Protein AF-A0A5W2ACK8-F1 (afdb_monomer_lite)

Foldseek 3Di:
DDPVVDDDADPAQFCNVHQADAAAQDDDPVCQVVQHAHVVCGGHCLCVDDVVRVRDNHDPRHVRNVSRVVNVVRNCVSVVHFAADDLVVLVVVQHDAAQRWHADDVDRFIKGFHHGSHNDHCPPPHNPRIDTPPPPPPLPDDDVVCVCVSPPCPPVVCVVVVHDDPVRVPLVDDDVVCVCVSVPCVVVVCVVVVHAPPVCPPVVVVVVVPPDDDDD

Sequence (216 aa):
MKLNDKPRQLAVPFASTGDKNNIPDKATQQTKESGNAAYDSGFPPVTMTPISAGGIPPHGKDFNGLMHDITAAIRYVQAGGLYTYNADFAGAIGGYAKDAILAGVSTTAVWLNTIDDNLTDPEGADSAGWVNLLADPLKLFLWQKNNLSDLQNKGTARDNLQVYSQEQTDLKYLAKDQNGSDIPEKPLFVQNIGALPANGTAVAANRLASRGALPA

Radius of gyration: 42.03 Å; chains: 1; bounding box: 84×33×134 Å

pLDDT: mean 89.07, std 12.82, range [48.97, 98.5]

Secondary structure (DSSP, 8-state):
--TT-PPPP-SS-TTSSS------SS--HHHHHHT--BTTTBS-GGGGS-GGGT--PPPHHHHHHHHHHHHHHHHHHHTT--PBP-HHHHHHHTSBPTT-EEE-SSSS-EEEE-STTB-S-TTSS--TTEEETTS-TT--S--GGGTTTT-S-HHHHHHHTT---HHHHHHHS--TTTTTTT-TTHHHHHHHTTPPPTTTHHHHHHHHHTS-PPP-

Structure (mmCIF, N/CA/C/O backbone):
data_AF-A0A5W2ACK8-F1
#
_entry.id   AF-A0A5W2ACK8-F1
#
loop_
_atom_site.group_PDB
_atom_site.id
_atom_site.type_symbol
_atom_site.label_atom_id
_atom_site.label_alt_id
_atom_site.label_comp_id
_atom_site.label_asym_id
_atom_site.label_entity_id
_atom_site.label_seq_id
_atom_site.pdbx_PDB_ins_code
_atom_site.Cartn_x
_atom_site.Cartn_y
_atom_site.Cartn_z
_atom_site.occupancy
_atom_site.B_iso_or_equiv
_atom_site.auth_seq_id
_atom_site.auth_comp_id
_atom_site.auth_asym_id
_atom_site.auth_atom_id
_atom_site.pdbx_PDB_model_num
ATOM 1 N N . MET A 1 1 ? 16.362 -11.422 18.110 1.00 63.22 1 MET A N 1
ATOM 2 C CA . MET A 1 1 ? 15.423 -12.474 17.666 1.00 63.22 1 MET A CA 1
ATOM 3 C C . MET A 1 1 ? 16.017 -13.104 16.417 1.00 63.22 1 MET A C 1
ATOM 5 O O . MET A 1 1 ? 16.408 -12.354 15.528 1.00 63.22 1 MET A O 1
ATOM 9 N N . LYS A 1 2 ? 16.223 -14.423 16.383 1.00 81.00 2 LYS A N 1
ATOM 10 C CA . LYS A 1 2 ? 16.743 -15.118 15.193 1.00 81.00 2 LYS A CA 1
ATOM 11 C C . LYS A 1 2 ? 15.604 -15.319 14.191 1.00 81.00 2 LYS A C 1
ATOM 13 O O . LYS A 1 2 ? 14.442 -15.331 14.579 1.00 81.00 2 LYS A O 1
ATOM 18 N N . LEU A 1 3 ? 15.928 -15.529 12.914 1.00 75.50 3 LEU A N 1
ATOM 19 C CA . LEU A 1 3 ? 14.936 -15.735 11.845 1.00 75.50 3 LEU A CA 1
ATOM 20 C C . LEU A 1 3 ? 13.948 -16.884 12.144 1.00 75.50 3 LEU A C 1
ATOM 22 O O . LEU A 1 3 ? 12.789 -16.835 11.745 1.00 75.50 3 LEU A O 1
ATOM 26 N N . ASN A 1 4 ? 14.398 -17.891 12.895 1.00 82.12 4 ASN A N 1
ATOM 27 C CA . ASN A 1 4 ? 13.582 -19.040 13.286 1.00 82.12 4 ASN A CA 1
ATOM 28 C C . ASN A 1 4 ? 12.755 -18.816 14.561 1.00 82.12 4 ASN A C 1
ATOM 30 O O . ASN A 1 4 ? 11.893 -19.634 14.859 1.00 82.12 4 ASN A O 1
ATOM 34 N N . ASP A 1 5 ? 12.946 -17.703 15.272 1.00 87.56 5 ASP A N 1
ATOM 35 C CA . ASP A 1 5 ? 12.173 -17.361 16.474 1.00 87.56 5 ASP A CA 1
ATOM 36 C C . ASP A 1 5 ? 10.850 -16.658 16.108 1.00 87.56 5 ASP A C 1
ATOM 38 O O . ASP A 1 5 ? 10.329 -15.863 16.887 1.00 87.56 5 ASP A O 1
ATOM 42 N N . LYS A 1 6 ? 10.316 -16.879 14.897 1.00 83.88 6 LYS A N 1
ATOM 43 C CA . LYS A 1 6 ? 9.151 -16.133 14.406 1.00 83.88 6 LYS A CA 1
ATOM 44 C C . LYS A 1 6 ? 7.911 -16.404 15.278 1.00 83.88 6 LYS A C 1
ATOM 46 O O . LYS A 1 6 ? 7.607 -17.568 15.554 1.00 83.88 6 LYS A O 1
ATOM 51 N N . PRO A 1 7 ? 7.161 -15.363 15.687 1.00 87.06 7 PRO A N 1
ATOM 52 C CA . PRO A 1 7 ? 5.913 -15.546 16.419 1.00 87.06 7 PRO A CA 1
ATOM 53 C C . PRO A 1 7 ? 4.887 -16.373 15.633 1.00 87.06 7 PRO A C 1
ATOM 55 O O . PRO A 1 7 ? 4.920 -16.442 14.401 1.00 87.06 7 PRO A O 1
ATOM 58 N N . ARG A 1 8 ? 3.927 -16.971 16.348 1.00 91.50 8 ARG A N 1
ATOM 59 C CA . ARG A 1 8 ? 2.801 -17.689 15.735 1.00 91.50 8 ARG A CA 1
ATOM 60 C C . ARG A 1 8 ? 2.001 -16.757 14.815 1.00 91.50 8 ARG A C 1
ATOM 62 O O . ARG A 1 8 ? 1.635 -15.654 15.216 1.00 91.50 8 ARG A O 1
ATOM 69 N N . GLN A 1 9 ? 1.639 -17.249 13.631 1.00 94.25 9 GLN A N 1
ATOM 70 C CA . GLN A 1 9 ? 0.700 -16.562 12.742 1.00 94.25 9 GLN A CA 1
ATOM 71 C C . GLN A 1 9 ? -0.755 -16.720 13.214 1.00 94.25 9 GLN A C 1
ATOM 73 O O . GLN A 1 9 ? -1.183 -17.781 13.688 1.00 94.25 9 GLN A O 1
ATOM 78 N N . LEU A 1 10 ? -1.533 -15.651 13.083 1.00 95.75 10 LEU A N 1
ATOM 79 C CA . LEU A 1 10 ? -2.935 -15.594 13.472 1.00 95.75 10 LEU A CA 1
ATOM 80 C C . LEU A 1 10 ? -3.819 -16.069 12.316 1.00 95.75 10 LEU A C 1
ATOM 82 O O . LEU A 1 10 ? -4.088 -15.330 11.379 1.00 95.75 10 LEU A O 1
ATOM 86 N N . ALA A 1 11 ? -4.311 -17.306 12.391 1.00 96.00 11 ALA A N 1
ATOM 87 C CA . ALA A 1 11 ? -5.258 -17.825 11.401 1.00 96.00 11 ALA A CA 1
ATOM 88 C C . ALA A 1 11 ? -6.667 -17.215 11.534 1.00 96.00 11 ALA A C 1
ATOM 90 O O . ALA A 1 11 ? -7.395 -17.148 10.549 1.00 96.00 11 ALA A O 1
ATOM 91 N N . VAL A 1 12 ? -7.049 -16.771 12.735 1.00 96.50 12 VAL A N 1
ATOM 92 C CA . VAL A 1 12 ? -8.368 -16.201 13.041 1.00 96.50 12 VAL A CA 1
ATOM 93 C C . VAL A 1 12 ? -8.168 -14.982 13.948 1.00 96.50 12 VAL A C 1
ATOM 95 O O . VAL A 1 12 ? -7.469 -15.117 14.959 1.00 96.50 12 VAL A O 1
ATOM 98 N N . PRO A 1 13 ? -8.738 -13.809 13.614 1.00 97.44 13 PRO A N 1
ATOM 99 C CA . PRO A 1 13 ? -8.767 -12.666 14.519 1.00 97.44 13 PRO A CA 1
ATOM 100 C C . PRO A 1 13 ? -9.517 -13.003 15.808 1.00 97.44 13 PRO A C 1
ATOM 102 O O . PRO A 1 13 ? -10.470 -13.788 15.816 1.00 97.44 13 PRO A O 1
ATOM 105 N N . PHE A 1 14 ? -9.107 -12.395 16.911 1.00 98.19 14 PHE A N 1
ATOM 106 C CA . PHE A 1 14 ? -9.774 -12.571 18.190 1.00 98.19 14 PHE A CA 1
ATOM 107 C C . PHE A 1 14 ? -11.251 -12.158 18.092 1.00 98.19 14 PHE A C 1
ATOM 109 O O . PHE A 1 14 ? -11.594 -11.246 17.344 1.00 98.19 14 PHE A O 1
ATOM 116 N N . ALA A 1 15 ? -12.137 -12.875 18.789 1.00 97.94 15 ALA A N 1
ATOM 117 C CA . ALA A 1 15 ? -13.583 -12.633 18.776 1.00 97.94 15 ALA A CA 1
ATOM 118 C C . ALA A 1 15 ? -14.219 -12.486 17.369 1.00 97.94 15 ALA A C 1
ATOM 120 O O . ALA A 1 15 ? -15.206 -11.770 17.199 1.00 97.94 15 ALA A O 1
ATOM 121 N N . SER A 1 16 ? -13.699 -13.180 16.344 1.00 96.94 16 SER A N 1
ATOM 122 C CA . SER A 1 16 ? -14.225 -13.071 14.971 1.00 96.94 16 SER A CA 1
ATOM 123 C C . SER A 1 16 ? -15.726 -13.374 14.880 1.00 96.94 16 SER A C 1
ATOM 125 O O . SER A 1 16 ? -16.455 -12.640 14.219 1.00 96.94 16 SER A O 1
ATOM 127 N N . THR A 1 17 ? -16.192 -14.399 15.596 1.00 97.19 17 THR A N 1
ATOM 128 C CA . THR A 1 17 ? -17.614 -14.773 15.732 1.00 97.19 17 THR A CA 1
ATOM 129 C C . THR A 1 17 ? -18.179 -14.482 17.125 1.00 97.19 17 THR A C 1
ATOM 131 O O . THR A 1 17 ? -19.319 -14.830 17.407 1.00 97.19 17 THR A O 1
ATOM 134 N N . GLY A 1 18 ? -17.366 -13.909 18.016 1.00 97.12 18 GLY A N 1
ATOM 135 C CA . GLY A 1 18 ? -17.772 -13.577 19.376 1.00 97.12 18 GLY A CA 1
ATOM 136 C C . GLY A 1 18 ? -18.447 -12.212 19.450 1.00 97.12 18 GLY A C 1
ATOM 137 O O . GLY A 1 18 ? -18.242 -11.357 18.584 1.00 97.12 18 GLY A O 1
ATOM 138 N N . ASP A 1 19 ? -19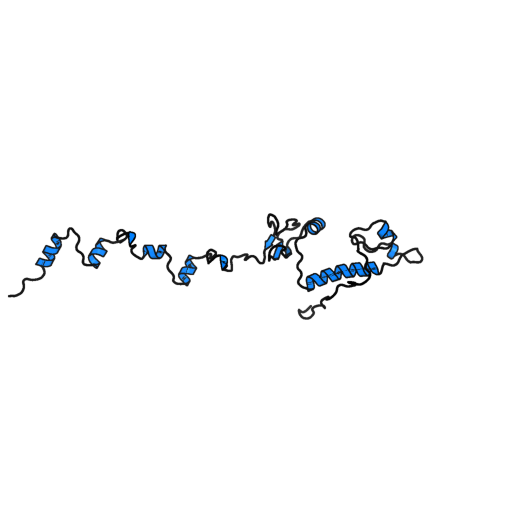.209 -12.010 20.523 1.00 98.06 19 ASP A N 1
ATOM 139 C CA . ASP A 1 19 ? -19.791 -10.720 20.879 1.00 98.06 19 ASP A CA 1
ATOM 140 C C . ASP A 1 19 ? -18.697 -9.655 21.026 1.00 98.06 19 ASP A C 1
ATOM 142 O O . ASP A 1 19 ? -17.796 -9.783 21.859 1.00 98.06 19 ASP A O 1
ATOM 146 N N . LYS A 1 20 ? -18.797 -8.584 20.241 1.00 98.00 20 LYS A N 1
ATOM 147 C CA . LYS A 1 20 ? -17.886 -7.437 20.271 1.00 98.00 20 LYS A CA 1
ATOM 148 C C . LYS A 1 20 ? -18.642 -6.150 19.976 1.00 98.00 20 LYS A C 1
ATOM 150 O O . LYS A 1 20 ? -19.650 -6.178 19.271 1.00 98.00 20 LYS A O 1
ATOM 155 N N . ASN A 1 21 ? -18.147 -5.049 20.524 1.00 97.12 21 ASN A N 1
ATOM 156 C CA . ASN A 1 21 ? -18.605 -3.715 20.168 1.00 97.12 21 ASN A CA 1
ATOM 157 C C . ASN A 1 21 ? -17.718 -3.161 19.052 1.00 97.12 21 ASN A C 1
ATOM 159 O O . ASN A 1 21 ? -16.526 -3.466 18.997 1.00 97.12 21 ASN A O 1
ATOM 163 N N . ASN A 1 22 ? -18.293 -2.318 18.197 1.00 96.69 22 ASN A N 1
ATOM 164 C CA . ASN A 1 22 ? -17.498 -1.453 17.335 1.00 96.69 22 ASN A CA 1
ATOM 165 C C . ASN A 1 22 ? -16.965 -0.305 18.191 1.00 96.69 22 ASN A C 1
ATOM 167 O O . ASN A 1 22 ? -17.748 0.364 18.870 1.00 96.69 22 ASN A O 1
ATOM 171 N N . ILE A 1 23 ? -15.655 -0.086 18.153 1.00 98.00 23 ILE A N 1
ATOM 172 C CA . ILE A 1 23 ? -15.007 0.974 18.921 1.00 98.00 23 ILE A CA 1
ATOM 173 C C . ILE A 1 23 ? -14.967 2.227 18.046 1.00 98.00 23 ILE A C 1
ATOM 175 O O . ILE A 1 23 ? -14.320 2.203 17.001 1.00 98.00 23 ILE A O 1
ATOM 179 N N . PRO A 1 24 ? -15.680 3.307 18.403 1.00 97.19 24 PRO A N 1
ATOM 180 C CA . PRO A 1 24 ? -15.668 4.524 17.607 1.00 97.19 24 PRO A CA 1
ATOM 181 C C . PRO A 1 24 ? -14.323 5.244 17.724 1.00 97.19 24 PRO A C 1
ATOM 183 O O . PRO A 1 24 ? -13.657 5.185 18.759 1.00 97.19 24 PRO A O 1
ATOM 186 N N . ASP A 1 25 ? -13.969 6.011 16.693 1.00 95.81 25 ASP A N 1
ATOM 187 C CA . ASP A 1 25 ? -12.757 6.834 16.715 1.00 95.81 25 ASP A CA 1
ATOM 188 C C . ASP A 1 25 ? -12.812 7.924 17.787 1.00 95.81 25 ASP A C 1
ATOM 190 O O . ASP A 1 25 ? -11.797 8.261 18.397 1.00 95.81 25 ASP A O 1
ATOM 194 N N . LYS A 1 26 ? -14.007 8.486 18.002 1.00 96.94 26 LYS A N 1
ATOM 195 C CA . LYS A 1 26 ? -14.255 9.606 18.910 1.00 96.94 26 LYS A CA 1
ATOM 196 C C . LYS A 1 26 ? -15.267 9.246 19.985 1.00 96.94 26 LYS A C 1
ATOM 198 O O . LYS A 1 26 ? -16.344 8.723 19.688 1.00 96.94 26 LYS A O 1
ATOM 203 N N . ALA A 1 27 ? -14.955 9.592 21.227 1.00 97.00 27 ALA A N 1
ATOM 204 C CA . ALA A 1 27 ? -15.885 9.457 22.335 1.00 97.00 27 ALA A CA 1
ATOM 205 C C . ALA A 1 27 ? -17.040 10.464 22.248 1.00 97.00 27 ALA A C 1
ATOM 207 O O . ALA A 1 27 ? -16.854 11.645 21.950 1.00 97.00 27 ALA A O 1
ATOM 208 N N . THR A 1 28 ? -18.233 10.019 22.630 1.00 97.31 28 THR A N 1
ATOM 209 C CA . THR A 1 28 ? -19.401 10.877 22.853 1.00 97.31 28 THR A CA 1
ATOM 210 C C . THR A 1 28 ? -19.694 10.980 24.349 1.00 97.31 28 THR A C 1
ATOM 212 O O . THR A 1 28 ? -19.111 10.266 25.167 1.00 97.31 28 THR A O 1
ATOM 215 N N . GLN A 1 29 ? -20.606 11.871 24.744 1.00 96.44 29 GLN A N 1
ATOM 216 C CA . GLN A 1 29 ? -21.087 11.897 26.129 1.00 96.44 29 GLN A CA 1
ATOM 217 C C . GLN A 1 29 ? -21.678 10.536 26.529 1.00 96.44 29 GLN A C 1
ATOM 219 O O . GLN A 1 29 ? -21.349 10.003 27.585 1.00 96.44 29 GLN A O 1
ATOM 224 N N . GLN A 1 30 ? -22.458 9.930 25.631 1.00 95.12 30 GLN A N 1
ATOM 225 C CA . GLN A 1 30 ? -23.073 8.631 25.866 1.00 95.12 30 GLN A CA 1
ATOM 226 C C . GLN A 1 30 ? -22.034 7.528 26.077 1.00 95.12 30 GLN A C 1
ATOM 228 O O . GLN A 1 30 ? -22.186 6.740 27.009 1.00 95.12 30 GLN A O 1
ATOM 233 N N . THR A 1 31 ? -20.975 7.451 25.259 1.00 94.56 31 THR A N 1
ATOM 234 C CA . THR A 1 31 ? -19.951 6.404 25.441 1.00 94.56 31 THR A CA 1
ATOM 235 C C . THR A 1 31 ? -19.219 6.574 26.769 1.00 94.56 31 THR A C 1
ATOM 237 O O . THR A 1 31 ? -19.003 5.596 27.480 1.00 94.56 31 THR A O 1
ATOM 240 N N . LYS A 1 32 ? -18.931 7.819 27.168 1.00 94.25 32 LYS A N 1
ATOM 241 C CA . LYS A 1 32 ? -18.288 8.123 28.453 1.00 94.25 32 LYS A CA 1
ATOM 242 C C . LYS A 1 32 ? -19.139 7.706 29.651 1.00 94.25 32 LYS A C 1
ATOM 244 O O . LYS A 1 32 ? -18.603 7.129 30.590 1.00 94.25 32 LYS A O 1
ATOM 249 N N . GLU A 1 33 ? -20.440 7.982 29.616 1.00 94.31 33 GLU A N 1
ATOM 250 C CA . GLU A 1 33 ? -21.370 7.672 30.713 1.00 94.31 33 GLU A CA 1
ATOM 251 C C . GLU A 1 33 ? -21.717 6.178 30.794 1.00 94.31 33 GLU A C 1
ATOM 253 O O . GLU A 1 33 ? -21.901 5.645 31.885 1.00 94.31 33 GLU A O 1
ATOM 258 N N . SER A 1 34 ? -21.765 5.487 29.652 1.00 94.50 34 SER A N 1
ATOM 259 C CA . SER A 1 34 ? -22.060 4.045 29.584 1.00 94.50 34 SER A CA 1
ATOM 260 C C . SER A 1 34 ? -20.849 3.139 29.830 1.00 94.50 34 SER A C 1
ATOM 262 O O . SER A 1 34 ? -21.010 1.924 29.952 1.00 94.50 34 SER A O 1
ATOM 264 N N . GLY A 1 35 ? -19.646 3.707 29.945 1.00 95.62 35 GLY A N 1
ATOM 265 C CA . GLY A 1 35 ? -18.413 2.946 30.151 1.00 95.62 35 GLY A CA 1
ATOM 266 C C . GLY A 1 35 ? -17.785 2.395 28.867 1.00 95.62 35 GLY A C 1
ATOM 267 O O . GLY A 1 35 ? -16.858 1.593 28.952 1.00 95.62 35 GLY A O 1
ATOM 268 N N . ASN A 1 36 ? -18.271 2.805 27.693 1.00 97.44 36 ASN A N 1
ATOM 269 C CA . ASN A 1 36 ? -17.795 2.321 26.400 1.00 97.44 36 ASN A CA 1
ATOM 270 C C . ASN A 1 36 ? -16.484 3.004 25.981 1.00 97.44 36 ASN A C 1
ATOM 272 O O . ASN A 1 36 ? -16.359 4.231 26.051 1.00 97.44 36 ASN A O 1
ATOM 276 N N . ALA A 1 37 ? -15.531 2.214 25.491 1.00 97.88 37 ALA A N 1
ATOM 277 C CA . ALA A 1 37 ? -14.265 2.712 24.959 1.00 97.88 37 ALA A CA 1
ATOM 278 C C . ALA A 1 37 ? -14.426 3.449 23.613 1.00 97.88 37 ALA A C 1
ATOM 280 O O . ALA A 1 37 ? -15.346 3.177 22.842 1.00 97.88 37 ALA A O 1
ATOM 281 N N . ALA A 1 38 ? -13.485 4.347 23.321 1.00 98.12 38 ALA A N 1
ATOM 282 C CA . ALA A 1 38 ? -13.276 4.977 22.014 1.00 98.12 38 ALA A CA 1
ATOM 283 C C . ALA A 1 38 ? -11.767 5.113 21.748 1.00 98.12 38 ALA A C 1
ATOM 285 O O . ALA A 1 38 ? -10.985 5.140 22.700 1.00 98.12 38 ALA A O 1
ATOM 286 N N . TYR A 1 39 ? -11.335 5.208 20.489 1.00 97.44 39 TYR A N 1
ATOM 287 C CA . TYR A 1 39 ? -9.901 5.268 20.171 1.00 97.44 39 TYR A CA 1
ATOM 288 C C . TYR A 1 39 ? -9.216 6.550 20.664 1.00 97.44 39 TYR A C 1
ATOM 290 O O . TYR A 1 39 ? -8.077 6.485 21.121 1.00 97.44 39 TYR A O 1
ATOM 298 N N . ASP A 1 40 ? -9.886 7.705 20.619 1.00 96.81 40 ASP A N 1
ATOM 299 C CA . ASP A 1 40 ? -9.297 8.978 21.054 1.00 96.81 40 ASP A CA 1
ATOM 300 C C . ASP A 1 40 ? -9.120 9.106 22.573 1.00 96.81 40 ASP A C 1
ATOM 302 O O . ASP A 1 40 ? -8.172 9.749 23.023 1.00 96.81 40 ASP A O 1
ATOM 306 N N . SER A 1 41 ? -10.021 8.518 23.363 1.00 95.75 41 SER A N 1
ATOM 307 C CA . SER A 1 41 ? -10.022 8.647 24.825 1.00 95.75 41 SER A CA 1
ATOM 308 C C . SER A 1 41 ? -9.672 7.367 25.580 1.00 95.75 41 SER A C 1
ATOM 310 O O . SER A 1 41 ? -9.498 7.415 26.797 1.00 95.75 41 SER A O 1
ATOM 312 N N . GLY A 1 42 ? -9.619 6.218 24.905 1.00 96.94 42 GLY A N 1
ATOM 313 C CA . GLY A 1 42 ? -9.540 4.908 25.547 1.00 96.94 42 GLY A CA 1
ATOM 314 C C . GLY A 1 42 ? -10.795 4.577 26.364 1.00 96.94 42 GLY A C 1
ATOM 315 O O . GLY A 1 42 ? -11.898 5.040 26.057 1.00 96.94 42 GLY A O 1
ATOM 316 N N . PHE A 1 43 ? -10.626 3.766 27.414 1.00 97.62 43 PHE A N 1
ATOM 317 C CA . PHE A 1 43 ? -11.690 3.478 28.381 1.00 97.62 43 PHE A CA 1
ATOM 318 C C . PHE A 1 43 ? -11.994 4.717 29.243 1.00 97.62 43 PHE A C 1
ATOM 320 O O . PHE A 1 43 ? -11.061 5.323 29.779 1.00 97.62 43 PHE A O 1
ATOM 327 N N . PRO A 1 44 ? -13.270 5.103 29.414 1.00 96.62 44 PRO A N 1
ATOM 328 C CA . PRO A 1 44 ? -13.616 6.318 30.143 1.00 96.62 44 PRO A CA 1
ATOM 329 C C . PRO A 1 44 ? -13.359 6.181 31.660 1.00 96.62 44 PRO A C 1
ATOM 331 O O . PRO A 1 44 ? -13.460 5.083 32.205 1.00 96.62 44 PRO A O 1
ATOM 334 N N . PRO A 1 45 ? -13.110 7.284 32.398 1.00 96.50 45 PRO A N 1
ATOM 335 C CA . PRO A 1 45 ? -12.779 7.236 33.832 1.00 96.50 45 PRO A CA 1
ATOM 336 C C . PRO A 1 45 ? -13.813 6.538 34.730 1.00 96.50 45 PRO A C 1
ATOM 338 O O . PRO A 1 45 ? -13.455 6.008 35.785 1.00 96.50 45 PRO A O 1
ATOM 341 N N . VAL A 1 46 ? -15.086 6.488 34.314 1.00 96.81 46 VAL A N 1
ATOM 342 C CA . VAL A 1 46 ? -16.137 5.741 35.029 1.00 96.81 46 VAL A CA 1
ATOM 343 C C . VAL A 1 46 ? -15.782 4.255 35.169 1.00 96.81 46 VAL A C 1
ATOM 345 O O . VAL A 1 46 ? -16.174 3.630 36.152 1.00 96.81 46 VAL A O 1
ATOM 348 N N . THR A 1 47 ? -14.959 3.708 34.264 1.00 96.88 47 THR A N 1
ATOM 349 C CA . THR A 1 47 ? -14.482 2.321 34.329 1.00 96.88 47 THR A CA 1
ATOM 350 C C . THR A 1 47 ? -13.240 2.099 35.168 1.00 96.88 47 THR A C 1
ATOM 352 O O . THR A 1 47 ? -12.808 0.963 35.352 1.00 96.88 47 THR A O 1
ATOM 355 N N . MET A 1 48 ? -12.664 3.177 35.689 1.00 96.69 48 MET A N 1
ATOM 356 C CA . MET A 1 48 ? -11.528 3.164 36.611 1.00 96.69 48 MET A CA 1
ATOM 357 C C . MET A 1 48 ? -11.945 3.628 38.014 1.00 96.69 48 MET A C 1
ATOM 359 O O . MET A 1 48 ? -11.115 3.743 38.913 1.00 96.69 48 MET A O 1
ATOM 363 N N . THR A 1 49 ? -13.239 3.893 38.204 1.00 96.00 49 THR A N 1
ATOM 364 C CA . THR A 1 49 ? -13.833 4.274 39.484 1.00 96.00 49 THR A CA 1
ATOM 365 C C . THR A 1 49 ? -14.293 3.010 40.223 1.00 96.00 49 THR A C 1
ATOM 367 O O . THR A 1 49 ? -14.854 2.112 39.591 1.00 96.00 49 THR A O 1
ATOM 370 N N . PRO A 1 50 ? -14.077 2.887 41.548 1.00 96.50 50 PRO A N 1
ATOM 371 C CA . PRO A 1 50 ? -14.601 1.760 42.314 1.00 96.50 50 PRO A CA 1
ATOM 372 C C . PRO A 1 50 ? -16.118 1.616 42.163 1.00 96.50 50 PRO A C 1
ATOM 374 O O . PRO A 1 50 ? -16.846 2.609 42.160 1.00 96.50 50 PRO A O 1
ATOM 377 N N . ILE A 1 51 ? -16.612 0.376 42.130 1.00 95.06 51 ILE A N 1
ATOM 378 C CA . ILE A 1 51 ? -18.057 0.097 42.025 1.00 95.06 51 ILE A CA 1
ATOM 379 C C . ILE A 1 51 ? -18.820 0.731 43.200 1.00 95.06 51 ILE A C 1
ATOM 381 O O . ILE A 1 51 ? -19.901 1.283 43.017 1.00 95.06 51 ILE A O 1
ATOM 385 N N . SER A 1 52 ? -18.226 0.742 44.400 1.00 96.50 52 SER A N 1
ATOM 386 C CA . SER A 1 52 ? -18.798 1.396 45.587 1.00 96.50 52 SER A CA 1
ATOM 387 C C . SER A 1 52 ? -18.944 2.917 45.454 1.00 96.50 52 SER A C 1
ATOM 389 O O . SER A 1 52 ? -19.723 3.512 46.191 1.00 96.50 52 SER A O 1
ATOM 391 N N . ALA A 1 53 ? -18.217 3.537 44.523 1.00 96.12 53 ALA A N 1
ATOM 392 C CA . ALA A 1 53 ? -18.285 4.958 44.199 1.00 96.12 53 ALA A CA 1
ATOM 393 C C . ALA A 1 53 ? -19.067 5.230 42.896 1.00 96.12 53 ALA A C 1
ATOM 395 O O . ALA A 1 53 ? -18.985 6.328 42.353 1.00 96.12 53 ALA A O 1
ATOM 396 N N . GLY A 1 54 ? -19.819 4.243 42.389 1.00 94.94 54 GLY A N 1
ATOM 397 C CA . GLY A 1 54 ? -20.641 4.376 41.181 1.00 94.94 54 GLY A CA 1
ATOM 398 C C . GLY A 1 54 ? -19.916 4.079 39.865 1.00 94.94 54 GLY A C 1
ATOM 399 O O . GLY A 1 54 ? -20.430 4.426 38.805 1.00 94.94 54 GLY A O 1
ATOM 400 N N . GLY A 1 55 ? -18.736 3.454 39.904 1.00 96.75 55 GLY A N 1
ATOM 401 C CA . GLY A 1 55 ? -18.030 3.037 38.692 1.00 96.75 55 GLY A CA 1
ATOM 402 C C . GLY A 1 55 ? -18.666 1.841 37.976 1.00 96.75 55 GLY A C 1
ATOM 403 O O . GLY A 1 55 ? -19.361 1.024 38.584 1.00 96.75 55 GLY A O 1
ATOM 404 N N . ILE A 1 56 ? -18.384 1.721 36.677 1.00 95.94 56 ILE A N 1
ATOM 405 C CA . ILE A 1 56 ? -18.897 0.666 35.787 1.00 95.94 56 ILE A CA 1
ATOM 406 C C . ILE A 1 56 ? -17.704 -0.111 35.227 1.00 95.94 56 ILE A C 1
ATOM 408 O O . ILE A 1 56 ? -16.897 0.498 34.541 1.00 95.94 56 ILE A O 1
ATOM 412 N N . PRO A 1 57 ? -17.551 -1.426 35.451 1.00 95.50 57 PRO A N 1
ATOM 413 C CA . PRO A 1 57 ? -16.417 -2.175 34.909 1.00 95.50 57 PRO A CA 1
ATOM 414 C C . PRO A 1 57 ? -16.276 -2.020 33.383 1.00 95.50 57 PRO A C 1
ATOM 416 O O . PRO A 1 57 ? -17.297 -1.932 32.698 1.00 95.50 57 PRO A O 1
ATOM 419 N N . PRO A 1 58 ? -15.050 -2.042 32.826 1.00 96.06 58 PRO A N 1
ATOM 420 C CA . PRO A 1 58 ? -14.875 -2.009 31.379 1.00 96.06 58 PRO A CA 1
ATOM 421 C C . PRO A 1 58 ? -15.616 -3.167 30.695 1.00 96.06 58 PRO A C 1
ATOM 423 O O . PRO A 1 58 ? -15.601 -4.305 31.178 1.00 96.06 58 PRO A O 1
ATOM 426 N N . HIS A 1 59 ? -16.248 -2.898 29.553 1.00 96.00 59 HIS A N 1
ATOM 427 C CA . HIS A 1 59 ? -17.055 -3.903 28.861 1.00 96.00 59 HIS A CA 1
ATOM 428 C C . HIS A 1 59 ? -16.181 -4.982 28.217 1.00 96.00 59 HIS A C 1
ATOM 430 O O . HIS A 1 59 ? -15.295 -4.695 27.414 1.00 96.00 59 HIS A O 1
ATOM 436 N N . GLY A 1 60 ? -16.495 -6.257 28.471 1.00 97.69 60 GLY A N 1
ATOM 437 C CA . GLY A 1 60 ? -15.846 -7.386 27.786 1.00 97.69 60 GLY A CA 1
ATOM 438 C C . GLY A 1 60 ? -15.976 -7.314 26.257 1.00 97.69 60 GLY A C 1
ATOM 439 O O . GLY A 1 60 ? -15.057 -7.688 25.533 1.00 97.69 60 GLY A O 1
ATOM 440 N N . LYS A 1 61 ? -17.092 -6.761 25.760 1.00 97.88 61 LYS A N 1
ATOM 441 C CA . LYS A 1 61 ? -17.315 -6.528 24.327 1.00 97.88 61 LYS A CA 1
ATOM 442 C C . LYS A 1 61 ? -16.369 -5.477 23.741 1.00 97.88 61 LYS A C 1
ATOM 444 O O . LYS A 1 61 ? -16.013 -5.606 22.572 1.00 97.88 61 LYS A O 1
ATOM 449 N N . ASP A 1 62 ? -15.929 -4.499 24.535 1.00 98.00 62 ASP A N 1
ATOM 450 C CA . ASP A 1 62 ? -14.953 -3.500 24.091 1.00 98.00 62 ASP A CA 1
ATOM 451 C C . ASP A 1 62 ? -13.553 -4.106 23.995 1.00 98.00 62 ASP A C 1
ATOM 453 O O . ASP A 1 62 ? -12.864 -3.908 22.999 1.00 98.00 62 ASP A O 1
ATOM 457 N N . PHE A 1 63 ? -13.153 -4.932 24.972 1.00 98.06 63 PHE A N 1
ATOM 458 C CA . PHE A 1 63 ? -11.913 -5.710 24.864 1.00 98.06 63 PHE A CA 1
ATOM 459 C C . PHE A 1 63 ? -11.919 -6.607 23.627 1.00 98.06 63 PHE A C 1
ATOM 461 O O . PHE A 1 63 ? -10.934 -6.649 22.892 1.00 98.06 63 PHE A O 1
ATOM 468 N N . ASN A 1 64 ? -13.031 -7.302 23.377 1.00 98.50 64 ASN A N 1
ATOM 469 C CA . ASN A 1 64 ? -13.180 -8.140 22.194 1.00 98.50 64 ASN A CA 1
ATOM 470 C C . ASN A 1 64 ? -13.076 -7.322 20.900 1.00 98.50 64 ASN A C 1
ATOM 472 O O . ASN A 1 64 ? -12.405 -7.777 19.980 1.00 98.50 64 ASN A O 1
ATOM 476 N N . GLY A 1 65 ? -13.697 -6.138 20.837 1.00 98.38 65 GLY A N 1
ATOM 477 C CA . GLY A 1 65 ? -13.614 -5.219 19.696 1.00 98.38 65 GLY A CA 1
ATOM 478 C C . GLY A 1 65 ? -12.187 -4.738 19.435 1.00 98.38 65 GLY A C 1
ATOM 479 O O . GLY A 1 65 ? -11.645 -4.983 18.362 1.00 98.38 65 GLY A O 1
ATOM 480 N N . LEU A 1 66 ? -11.526 -4.176 20.451 1.00 98.19 66 LEU A N 1
ATOM 481 C CA . LEU A 1 66 ? -10.137 -3.705 20.357 1.00 98.19 66 LEU A CA 1
ATOM 482 C C . LEU A 1 66 ? -9.171 -4.818 19.924 1.00 98.19 66 LEU A C 1
ATOM 484 O O . LEU A 1 66 ? -8.345 -4.642 19.030 1.00 98.19 66 LEU A O 1
ATOM 488 N N . MET A 1 67 ? -9.275 -5.995 20.548 1.00 98.12 67 MET A N 1
ATOM 489 C CA . MET A 1 67 ? -8.425 -7.135 20.204 1.00 98.12 67 MET A CA 1
ATOM 490 C C . MET A 1 67 ? -8.743 -7.678 18.811 1.00 98.12 67 MET A C 1
ATOM 492 O O . MET A 1 67 ? -7.836 -8.156 18.126 1.00 98.12 67 MET A O 1
ATOM 496 N N . HIS A 1 68 ? -10.002 -7.617 18.376 1.00 98.50 68 HIS A N 1
ATOM 497 C CA . HIS A 1 68 ? -10.387 -7.981 17.019 1.00 98.50 68 HIS A CA 1
ATOM 498 C C . HIS A 1 68 ? -9.705 -7.072 15.996 1.00 98.50 68 HIS A C 1
ATOM 500 O O . HIS A 1 68 ? -9.015 -7.595 15.123 1.00 98.50 68 HIS A O 1
ATOM 506 N N . ASP A 1 69 ? -9.815 -5.752 16.151 1.00 98.19 69 ASP A N 1
ATOM 507 C CA . ASP A 1 69 ? -9.235 -4.768 15.228 1.00 98.19 69 ASP A CA 1
ATOM 508 C C . ASP A 1 69 ? -7.714 -4.956 15.101 1.00 98.19 69 ASP A C 1
ATOM 510 O O . ASP A 1 69 ? -7.178 -5.104 13.998 1.00 98.19 69 ASP A O 1
ATOM 514 N N . ILE A 1 70 ? -7.021 -5.084 16.239 1.00 97.62 70 ILE A N 1
ATOM 515 C CA . ILE A 1 70 ? -5.571 -5.320 16.282 1.00 97.62 70 ILE A CA 1
ATOM 516 C C . ILE A 1 70 ? -5.206 -6.647 15.604 1.00 97.62 70 ILE A C 1
ATOM 518 O O . ILE A 1 70 ? -4.326 -6.703 14.743 1.00 97.62 70 ILE A O 1
ATOM 522 N N . THR A 1 71 ? -5.858 -7.748 15.984 1.00 97.94 71 THR A N 1
ATOM 523 C CA . THR A 1 71 ? -5.496 -9.073 15.454 1.00 97.94 71 THR A CA 1
ATOM 524 C C . THR A 1 71 ? -5.898 -9.265 13.994 1.00 97.94 71 THR A C 1
ATOM 526 O O . THR A 1 71 ? -5.238 -10.034 13.293 1.00 97.94 71 THR A O 1
ATOM 529 N N . ALA A 1 72 ? -6.921 -8.558 13.512 1.00 97.75 72 ALA A N 1
ATOM 530 C CA . ALA A 1 72 ? -7.289 -8.519 12.102 1.00 97.75 72 ALA A CA 1
ATOM 531 C C . ALA A 1 72 ? -6.205 -7.823 11.266 1.00 97.75 72 ALA A C 1
ATOM 533 O O . ALA A 1 72 ? -5.753 -8.400 10.273 1.00 97.75 72 ALA A O 1
ATOM 534 N N . ALA A 1 73 ? -5.719 -6.657 11.707 1.00 96.88 73 ALA A N 1
ATOM 535 C CA . ALA A 1 73 ? -4.620 -5.950 11.048 1.00 96.88 73 ALA A CA 1
ATOM 536 C C . ALA A 1 73 ? -3.318 -6.775 11.054 1.00 96.88 73 ALA A C 1
ATOM 538 O O . ALA A 1 73 ? -2.678 -6.946 10.016 1.00 96.88 73 ALA A O 1
ATOM 539 N N . ILE A 1 74 ? -2.964 -7.381 12.195 1.00 96.62 74 ILE A N 1
ATOM 540 C CA . ILE A 1 74 ? -1.795 -8.272 12.294 1.00 96.62 74 ILE A CA 1
ATOM 541 C C . ILE A 1 74 ? -1.927 -9.448 11.324 1.00 96.62 74 ILE A C 1
ATOM 543 O O . ILE A 1 74 ? -0.975 -9.769 10.612 1.00 96.62 74 ILE A O 1
ATOM 547 N N . ARG A 1 75 ? -3.094 -10.102 11.280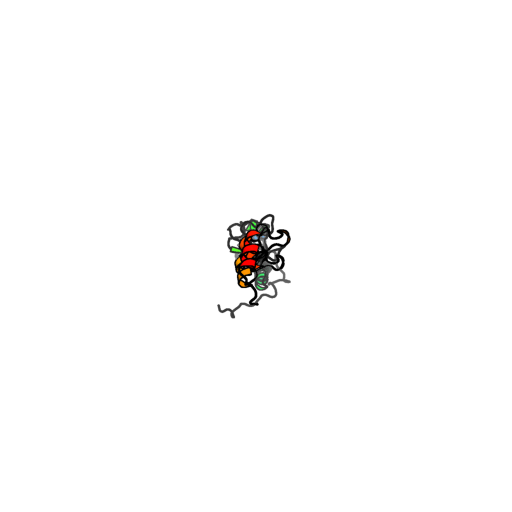 1.00 97.06 75 ARG A N 1
ATOM 548 C CA . ARG A 1 75 ? -3.333 -11.236 10.381 1.00 97.06 75 ARG A CA 1
ATOM 549 C C . ARG A 1 75 ? -3.164 -10.839 8.918 1.00 97.06 75 ARG A C 1
ATOM 551 O O . ARG A 1 75 ? -2.562 -11.605 8.171 1.00 97.06 75 ARG A O 1
ATOM 558 N N . TYR A 1 76 ? -3.686 -9.680 8.520 1.00 97.12 76 TYR A N 1
ATOM 559 C CA . TYR A 1 76 ? -3.572 -9.175 7.153 1.00 97.12 76 TYR A CA 1
ATOM 560 C C . TYR A 1 76 ? -2.106 -9.100 6.706 1.00 97.12 76 TYR A C 1
ATOM 562 O O . TYR A 1 76 ? -1.734 -9.712 5.704 1.00 97.12 76 TYR A O 1
ATOM 570 N N . VAL A 1 77 ? -1.247 -8.470 7.512 1.00 95.19 77 VAL A N 1
ATOM 571 C CA . VAL A 1 77 ? 0.190 -8.352 7.214 1.00 95.19 77 VAL A CA 1
ATOM 572 C C . VAL A 1 77 ? 0.899 -9.710 7.288 1.00 95.19 77 VAL A C 1
ATOM 574 O O . VAL A 1 77 ? 1.702 -10.045 6.421 1.00 95.19 77 VAL A O 1
ATOM 577 N N . GLN A 1 78 ? 0.579 -10.550 8.279 1.00 95.19 78 GLN A N 1
ATOM 578 C CA . GLN A 1 78 ? 1.162 -11.896 8.408 1.00 95.19 78 GLN A CA 1
ATOM 579 C C . GLN A 1 78 ? 0.820 -12.831 7.241 1.00 95.19 78 GLN A C 1
ATOM 581 O O . GLN A 1 78 ? 1.565 -13.784 7.000 1.00 95.19 78 GLN A O 1
ATOM 586 N N . ALA A 1 79 ? -0.295 -12.584 6.551 1.00 95.12 79 ALA A N 1
ATOM 587 C CA . ALA A 1 79 ? -0.699 -13.294 5.343 1.00 95.12 79 ALA A CA 1
ATOM 588 C C . ALA A 1 79 ? -0.041 -12.736 4.063 1.00 95.12 79 ALA A C 1
ATOM 590 O O . ALA A 1 79 ? -0.308 -13.249 2.980 1.00 95.12 79 ALA A O 1
ATOM 591 N N . GLY A 1 80 ? 0.821 -11.719 4.181 1.00 93.75 80 GLY A N 1
ATOM 592 C CA . GLY A 1 80 ? 1.495 -11.061 3.058 1.00 93.75 80 GLY A CA 1
ATOM 593 C C . GLY A 1 80 ? 0.730 -9.871 2.475 1.00 93.75 80 GLY A C 1
ATOM 594 O O . GLY A 1 80 ? 1.082 -9.406 1.395 1.00 93.75 80 GLY A O 1
ATOM 595 N N . GLY A 1 81 ? -0.315 -9.386 3.154 1.00 94.62 81 GLY A N 1
ATOM 596 C CA . GLY A 1 81 ? -1.078 -8.221 2.720 1.00 94.62 81 GLY A CA 1
ATOM 597 C C . GLY A 1 81 ? -0.258 -6.932 2.793 1.00 94.62 81 GLY A C 1
ATOM 598 O O . GLY A 1 81 ? 0.342 -6.627 3.825 1.00 94.62 81 GLY A O 1
ATOM 599 N N . LEU A 1 82 ? -0.272 -6.167 1.703 1.00 95.88 82 LEU A N 1
ATOM 600 C CA . LEU A 1 82 ? 0.192 -4.783 1.636 1.00 95.88 82 LEU A CA 1
ATOM 601 C C . LEU A 1 82 ? -1.025 -3.887 1.425 1.00 95.88 82 LEU A C 1
ATOM 603 O O . LEU A 1 82 ? -1.790 -4.117 0.489 1.00 95.88 82 LEU A O 1
ATOM 607 N N . TYR A 1 83 ? -1.187 -2.872 2.274 1.00 96.88 83 TYR A N 1
ATOM 608 C CA . TYR A 1 83 ? -2.291 -1.925 2.141 1.00 96.88 83 TYR A CA 1
ATOM 609 C C . TYR A 1 83 ? -2.218 -1.196 0.799 1.00 96.88 83 TYR A C 1
ATOM 611 O O . TYR A 1 83 ? -1.138 -0.904 0.291 1.00 96.88 83 TYR A O 1
ATOM 619 N N . THR A 1 84 ? -3.378 -0.905 0.228 1.00 97.00 84 THR A N 1
ATOM 620 C CA . THR A 1 84 ? -3.508 -0.086 -0.977 1.00 97.00 84 THR A CA 1
ATOM 621 C C . THR A 1 84 ? -3.708 1.376 -0.592 1.00 97.00 84 THR A C 1
ATOM 623 O O . THR A 1 84 ? -4.012 1.681 0.566 1.00 97.00 84 THR A O 1
ATOM 626 N N . TYR A 1 85 ? -3.572 2.285 -1.559 1.00 97.50 85 TYR A N 1
ATOM 627 C CA . TYR A 1 85 ? -3.938 3.681 -1.338 1.00 97.50 85 TYR A CA 1
ATOM 628 C C . TYR A 1 85 ? -5.411 3.787 -0.915 1.00 97.50 85 TYR A C 1
ATOM 630 O O . TYR A 1 85 ? -6.293 3.142 -1.486 1.00 97.50 85 TYR A O 1
ATOM 638 N N . ASN A 1 86 ? -5.658 4.575 0.127 1.00 97.12 86 ASN A N 1
ATOM 639 C CA . ASN A 1 86 ? -6.981 4.880 0.642 1.00 97.12 86 ASN A CA 1
ATOM 640 C C . ASN A 1 86 ? -7.047 6.387 0.909 1.00 97.12 86 ASN A C 1
ATOM 642 O O . ASN A 1 86 ? -6.365 6.887 1.803 1.00 97.12 86 ASN A O 1
ATOM 646 N N . ALA A 1 87 ? -7.864 7.094 0.127 1.00 97.25 87 ALA A N 1
ATOM 647 C CA . ALA A 1 87 ? -7.974 8.549 0.187 1.00 97.25 87 ALA A CA 1
ATOM 648 C C . ALA A 1 87 ? -8.483 9.051 1.548 1.00 97.25 87 ALA A C 1
ATOM 650 O O . ALA A 1 87 ? -7.943 10.019 2.082 1.00 97.25 87 ALA A O 1
ATOM 651 N N . ASP A 1 88 ? -9.474 8.373 2.136 1.00 97.88 88 ASP A N 1
ATOM 652 C CA . ASP A 1 88 ? -10.039 8.752 3.436 1.00 97.88 88 ASP A CA 1
ATOM 653 C C . ASP A 1 88 ? -8.997 8.596 4.549 1.00 97.88 88 ASP A C 1
ATOM 655 O O . ASP A 1 88 ? -8.821 9.486 5.381 1.00 97.88 88 ASP A O 1
ATOM 659 N N . PHE A 1 89 ? -8.256 7.484 4.532 1.00 97.38 89 PHE A N 1
ATOM 660 C CA . PHE A 1 89 ? -7.171 7.240 5.476 1.00 97.38 89 PHE A CA 1
ATOM 661 C C . PHE A 1 89 ? -6.043 8.255 5.298 1.00 97.38 89 PHE A C 1
ATOM 663 O O . PHE A 1 89 ? -5.628 8.858 6.284 1.00 97.38 89 PHE A O 1
ATOM 670 N N . ALA A 1 90 ? -5.590 8.485 4.060 1.00 97.94 90 ALA A N 1
ATOM 671 C CA . ALA A 1 90 ? -4.567 9.480 3.755 1.00 97.94 90 ALA A CA 1
ATOM 672 C C . ALA A 1 90 ? -4.981 10.857 4.291 1.00 97.94 90 ALA A C 1
ATOM 674 O O . ALA A 1 90 ? -4.219 11.478 5.025 1.00 97.94 90 ALA A O 1
ATOM 675 N N . GLY A 1 91 ? -6.215 11.292 4.027 1.00 98.19 91 GLY A N 1
ATOM 676 C CA . GLY A 1 91 ? -6.753 12.535 4.580 1.00 98.19 91 GLY A CA 1
ATOM 677 C C . GLY A 1 91 ? -6.757 12.560 6.112 1.00 98.19 91 GLY A C 1
ATOM 678 O O . GLY A 1 91 ? -6.367 13.564 6.707 1.00 98.19 91 GLY A O 1
ATOM 679 N N . ALA A 1 92 ? -7.139 11.456 6.760 1.00 97.06 92 ALA A N 1
ATOM 680 C CA . ALA A 1 92 ? -7.198 11.356 8.218 1.00 97.06 92 ALA A CA 1
ATOM 681 C C . ALA A 1 92 ? -5.820 11.408 8.902 1.00 97.06 92 ALA A C 1
ATOM 683 O O . ALA A 1 92 ? -5.727 11.912 10.023 1.00 97.06 92 ALA A O 1
ATOM 684 N N . ILE A 1 93 ? -4.764 10.905 8.252 1.00 96.44 93 ILE A N 1
ATOM 685 C CA . ILE A 1 93 ? -3.399 10.885 8.810 1.00 96.44 93 ILE A CA 1
ATOM 686 C C . ILE A 1 93 ? -2.501 12.029 8.319 1.00 96.44 93 ILE A C 1
ATOM 688 O O . ILE A 1 93 ? -1.357 12.113 8.754 1.00 96.44 93 ILE A O 1
ATOM 692 N N . GLY A 1 94 ? -3.002 12.909 7.445 1.00 98.12 94 GLY A N 1
ATOM 693 C CA . GLY A 1 94 ? -2.213 13.995 6.849 1.00 98.12 94 GLY A CA 1
ATOM 694 C C . GLY A 1 94 ? -1.376 13.583 5.633 1.00 98.12 94 GLY A C 1
ATOM 695 O O . GLY A 1 94 ? -0.505 14.330 5.216 1.00 98.12 94 GLY A O 1
ATOM 696 N N . GLY A 1 95 ? -1.667 12.428 5.038 1.00 98.19 95 GLY A N 1
ATOM 697 C CA . GLY A 1 95 ? -0.959 11.841 3.907 1.00 98.19 95 GLY A CA 1
ATOM 698 C C . GLY A 1 95 ? -0.052 10.685 4.317 1.00 98.19 95 GLY A C 1
ATOM 699 O O . GLY A 1 95 ? 0.275 10.489 5.487 1.00 98.19 95 GLY A O 1
ATOM 700 N N . TYR A 1 96 ? 0.342 9.872 3.342 1.00 98.50 96 TYR A N 1
ATOM 701 C CA . TYR A 1 96 ? 1.316 8.813 3.588 1.00 98.50 96 TYR A CA 1
ATOM 702 C C . TYR A 1 96 ? 2.712 9.424 3.774 1.00 98.50 96 TYR A C 1
ATOM 704 O O . TYR A 1 96 ? 3.126 10.291 3.007 1.00 98.50 96 TYR A O 1
ATOM 712 N N . ALA A 1 97 ? 3.455 8.949 4.774 1.00 98.44 97 ALA A N 1
ATOM 713 C CA . ALA A 1 97 ? 4.829 9.382 5.025 1.00 98.44 97 ALA A CA 1
ATOM 714 C C . ALA A 1 97 ? 5.793 8.900 3.929 1.00 98.44 97 ALA A C 1
ATOM 716 O O . ALA A 1 97 ? 5.521 7.904 3.239 1.00 98.44 97 ALA A O 1
ATOM 717 N N . LYS A 1 98 ? 6.941 9.570 3.797 1.00 98.00 98 LYS A N 1
ATOM 718 C CA . LYS A 1 98 ? 8.030 9.124 2.925 1.00 98.00 98 LYS A CA 1
ATOM 719 C C . LYS A 1 98 ? 8.410 7.677 3.262 1.00 98.00 98 LYS A C 1
ATOM 721 O O . LYS A 1 98 ? 8.364 7.258 4.416 1.00 98.00 98 LYS A O 1
ATOM 726 N N . ASP A 1 99 ? 8.768 6.912 2.237 1.00 97.50 99 ASP A N 1
ATOM 727 C CA . ASP A 1 99 ? 9.135 5.495 2.312 1.00 97.50 99 ASP A CA 1
ATOM 728 C C . ASP A 1 99 ? 7.980 4.540 2.679 1.00 97.50 99 ASP A C 1
ATOM 730 O O . ASP A 1 99 ? 8.196 3.335 2.837 1.00 97.50 99 ASP A O 1
ATOM 734 N N . ALA A 1 100 ? 6.734 5.028 2.746 1.00 98.00 100 ALA A N 1
ATOM 735 C CA . ALA A 1 100 ? 5.559 4.162 2.797 1.00 98.00 100 ALA A CA 1
ATOM 736 C C . ALA A 1 100 ? 5.500 3.244 1.563 1.00 98.00 100 ALA A C 1
ATOM 738 O O . ALA A 1 100 ? 5.747 3.679 0.437 1.00 98.00 100 ALA A O 1
ATOM 739 N N . ILE A 1 101 ? 5.140 1.976 1.780 1.00 97.69 101 ILE A N 1
ATOM 740 C CA . ILE A 1 101 ? 4.988 0.977 0.717 1.00 97.69 101 ILE A CA 1
ATOM 741 C C . ILE A 1 101 ? 3.527 0.561 0.628 1.00 97.69 101 ILE A C 1
ATOM 743 O O . ILE A 1 101 ? 2.969 0.067 1.610 1.00 97.69 101 ILE A O 1
ATOM 747 N N . LEU A 1 102 ? 2.939 0.713 -0.557 1.00 97.44 102 LEU A N 1
ATOM 748 C CA . LEU A 1 102 ? 1.560 0.328 -0.846 1.00 97.44 102 LEU A CA 1
ATOM 749 C C . LEU A 1 102 ? 1.489 -0.651 -2.022 1.00 97.44 102 LEU A C 1
ATOM 751 O O . LEU A 1 102 ? 2.319 -0.618 -2.930 1.00 97.44 102 LEU A O 1
ATOM 755 N N . ALA A 1 103 ? 0.483 -1.519 -2.025 1.00 96.81 103 ALA A N 1
ATOM 756 C CA . ALA A 1 103 ? 0.138 -2.306 -3.205 1.00 96.81 103 ALA A CA 1
ATOM 757 C C . ALA A 1 103 ? -0.663 -1.468 -4.214 1.00 96.81 103 ALA A C 1
ATOM 759 O O . ALA A 1 103 ? -1.452 -0.602 -3.827 1.00 96.81 103 ALA A O 1
ATOM 760 N N . GLY A 1 104 ? -0.486 -1.759 -5.504 1.00 95.00 104 GLY A N 1
ATOM 761 C CA . GLY A 1 104 ? -1.399 -1.310 -6.556 1.00 95.00 104 GLY A CA 1
ATOM 762 C C . GLY A 1 104 ? -2.770 -1.984 -6.441 1.00 95.00 104 GLY A C 1
ATOM 763 O O . GLY A 1 104 ? -2.872 -3.128 -5.990 1.00 95.00 104 GLY A O 1
ATOM 764 N N . VAL A 1 105 ? -3.823 -1.269 -6.838 1.00 88.81 105 VAL A N 1
ATOM 765 C CA . VAL A 1 105 ? -5.210 -1.766 -6.865 1.00 88.81 105 VAL A CA 1
ATOM 766 C C . VAL A 1 105 ? -5.566 -2.238 -8.272 1.00 88.81 105 VAL A C 1
ATOM 768 O O . VAL A 1 105 ? -6.074 -3.342 -8.463 1.00 88.81 105 VAL A O 1
ATOM 771 N N . SER A 1 106 ? -5.303 -1.384 -9.258 1.00 87.06 106 SER A N 1
ATOM 772 C CA . SER A 1 106 ? -5.666 -1.552 -10.665 1.00 87.06 106 SER A CA 1
ATOM 773 C C . SER A 1 106 ? -4.534 -2.165 -11.482 1.00 87.06 106 SER A C 1
ATOM 775 O O . SER A 1 106 ? -4.779 -2.748 -12.540 1.00 87.06 106 SER A O 1
ATOM 777 N N . THR A 1 107 ? -3.291 -2.033 -11.014 1.00 80.88 107 THR A N 1
ATOM 778 C CA . THR A 1 107 ? -2.113 -2.580 -11.685 1.00 80.88 107 THR A CA 1
ATOM 779 C C . THR A 1 107 ? -1.321 -3.499 -10.765 1.00 80.88 107 THR A C 1
ATOM 781 O O . THR A 1 107 ? -1.370 -3.396 -9.539 1.00 80.88 107 THR A O 1
ATOM 784 N N . THR A 1 108 ? -0.549 -4.411 -11.358 1.00 88.25 108 THR A N 1
ATOM 785 C CA . THR A 1 108 ? 0.448 -5.185 -10.612 1.00 88.25 108 THR A CA 1
ATOM 786 C C . THR A 1 108 ? 1.622 -4.270 -10.266 1.00 88.25 108 THR A C 1
ATOM 788 O O . THR A 1 108 ? 2.608 -4.201 -11.001 1.00 88.25 108 THR A O 1
ATOM 791 N N . ALA A 1 109 ? 1.495 -3.542 -9.161 1.00 91.88 109 ALA A N 1
ATOM 792 C CA . ALA A 1 109 ? 2.479 -2.574 -8.702 1.00 91.88 109 ALA A CA 1
ATOM 793 C C . ALA A 1 109 ? 2.753 -2.707 -7.202 1.00 91.88 109 ALA A C 1
ATOM 795 O O . ALA A 1 109 ? 1.892 -3.106 -6.415 1.00 91.88 109 ALA A O 1
ATOM 796 N N . VAL A 1 110 ? 3.971 -2.333 -6.821 1.00 95.88 110 VAL A N 1
ATOM 797 C CA . VAL A 1 110 ? 4.336 -2.033 -5.435 1.00 95.88 110 VAL A CA 1
ATOM 798 C C . VAL A 1 110 ? 4.878 -0.617 -5.446 1.00 95.88 110 VAL A C 1
ATOM 800 O O . VAL A 1 110 ? 5.909 -0.353 -6.060 1.00 95.88 110 VAL A O 1
ATOM 803 N N . TRP A 1 111 ? 4.162 0.293 -4.812 1.00 96.75 111 TRP A N 1
ATOM 804 C CA . TRP A 1 111 ? 4.453 1.715 -4.818 1.00 96.75 111 TRP A CA 1
ATOM 805 C C . TRP A 1 111 ? 5.277 2.088 -3.592 1.00 96.75 111 TRP A C 1
ATOM 807 O O . TRP A 1 111 ? 4.860 1.828 -2.467 1.00 96.75 111 TRP A O 1
ATOM 817 N N . LEU A 1 112 ? 6.437 2.704 -3.814 1.00 97.19 112 LEU A N 1
ATOM 818 C CA . LEU A 1 112 ? 7.250 3.352 -2.791 1.00 97.19 112 LEU A CA 1
ATOM 819 C C . LEU A 1 112 ? 6.969 4.852 -2.815 1.00 97.19 112 LEU A C 1
ATOM 821 O O . LEU A 1 112 ? 7.193 5.508 -3.837 1.00 97.19 112 LEU A O 1
ATOM 825 N N . ASN A 1 113 ? 6.507 5.390 -1.693 1.00 97.88 113 ASN A N 1
ATOM 826 C CA . ASN A 1 113 ? 6.345 6.823 -1.522 1.00 97.88 113 ASN A CA 1
ATOM 827 C C . ASN A 1 113 ? 7.711 7.501 -1.361 1.00 97.88 113 ASN A C 1
ATOM 829 O O . ASN A 1 113 ? 8.580 7.016 -0.641 1.00 97.88 113 ASN A O 1
ATOM 833 N N . THR A 1 114 ? 7.898 8.652 -1.992 1.00 98.00 114 THR A N 1
ATOM 834 C CA . THR A 1 114 ? 9.175 9.380 -2.028 1.00 98.00 114 THR A CA 1
ATOM 835 C C . THR A 1 114 ? 9.125 10.731 -1.325 1.00 98.00 114 THR A C 1
ATOM 837 O O . THR A 1 114 ? 10.185 11.339 -1.143 1.00 98.00 114 THR A O 1
ATOM 840 N N . ILE A 1 115 ? 7.949 11.172 -0.875 1.00 98.25 115 ILE A N 1
ATOM 841 C CA . ILE A 1 115 ? 7.729 12.446 -0.176 1.00 98.25 115 ILE A CA 1
ATOM 842 C C . ILE A 1 115 ? 6.882 12.229 1.082 1.00 98.25 115 ILE A C 1
ATOM 844 O O . ILE A 1 115 ? 6.110 11.277 1.140 1.00 98.25 115 ILE A O 1
ATOM 848 N N . ASP A 1 116 ? 7.025 13.095 2.082 1.00 98.44 116 ASP A N 1
ATOM 849 C CA . ASP A 1 116 ? 6.130 13.105 3.244 1.00 98.44 116 ASP A CA 1
ATOM 850 C C . ASP A 1 116 ? 4.759 13.692 2.892 1.00 98.44 116 ASP A C 1
ATOM 852 O O . ASP A 1 116 ? 4.614 14.375 1.875 1.00 98.44 116 ASP A O 1
ATOM 856 N N . ASP A 1 117 ? 3.765 13.403 3.735 1.00 98.38 117 ASP A N 1
ATOM 857 C CA . ASP A 1 117 ? 2.399 13.929 3.638 1.00 98.38 117 ASP A CA 1
ATOM 858 C C . ASP A 1 117 ? 1.751 13.707 2.253 1.00 98.38 117 ASP A C 1
ATOM 860 O O . ASP A 1 117 ? 0.986 14.532 1.745 1.00 98.38 117 ASP A O 1
ATOM 864 N N . ASN A 1 118 ? 2.054 12.575 1.600 1.00 98.38 118 ASN A N 1
ATOM 865 C CA . ASN A 1 118 ? 1.590 12.315 0.240 1.00 98.38 118 ASN A CA 1
ATOM 866 C C . ASN A 1 118 ? 0.101 11.940 0.219 1.00 98.38 118 ASN A C 1
ATOM 868 O O . ASN A 1 118 ? -0.299 10.856 0.656 1.00 98.38 118 ASN A O 1
ATOM 872 N N . LEU A 1 119 ? -0.711 12.840 -0.332 1.00 97.75 119 LEU A N 1
ATOM 873 C CA . LEU A 1 119 ? -2.144 12.654 -0.562 1.00 97.75 119 LEU A CA 1
ATOM 874 C C . LEU A 1 119 ? -2.465 12.169 -1.982 1.00 97.75 119 LEU A C 1
ATOM 876 O O . LEU A 1 119 ? -3.628 11.920 -2.277 1.00 97.75 119 LEU A O 1
ATOM 880 N N . THR A 1 120 ? -1.478 12.040 -2.866 1.00 97.62 120 THR A N 1
ATOM 881 C CA . THR A 1 120 ? -1.692 11.661 -4.269 1.00 97.62 120 THR A CA 1
ATOM 882 C C . THR A 1 120 ? -1.963 10.165 -4.382 1.00 97.62 120 THR A C 1
ATOM 884 O O . THR A 1 120 ? -1.211 9.363 -3.827 1.00 97.62 120 THR A O 1
ATOM 887 N N . ASP A 1 121 ? -3.000 9.785 -5.126 1.00 97.06 121 ASP A N 1
ATOM 888 C CA . ASP A 1 121 ? -3.238 8.388 -5.498 1.00 97.06 121 ASP A CA 1
ATOM 889 C C . ASP A 1 121 ? -2.171 7.936 -6.518 1.00 97.06 121 ASP A C 1
ATOM 891 O O . ASP A 1 121 ? -2.135 8.497 -7.614 1.00 97.06 121 ASP A O 1
ATOM 895 N N . PRO A 1 122 ? -1.312 6.941 -6.212 1.00 96.12 122 PRO A N 1
ATOM 896 C CA . PRO A 1 122 ? -0.282 6.467 -7.136 1.00 96.12 122 PRO A CA 1
ATOM 897 C C . PRO A 1 122 ? -0.827 5.934 -8.468 1.00 96.12 122 PRO A C 1
ATOM 899 O O . PRO A 1 122 ? -0.082 5.896 -9.449 1.00 96.12 122 PRO A O 1
ATOM 902 N N . GLU A 1 123 ? -2.091 5.508 -8.516 1.00 94.56 123 GLU A N 1
ATOM 903 C CA . GLU A 1 123 ? -2.754 4.989 -9.719 1.00 94.56 123 GLU A CA 1
ATOM 904 C C . GLU A 1 123 ? -3.832 5.945 -10.262 1.00 94.56 123 GLU A C 1
ATOM 906 O O . GLU A 1 123 ? -4.660 5.547 -11.085 1.00 94.56 123 GLU A O 1
ATOM 911 N N . GLY A 1 124 ? -3.816 7.204 -9.808 1.00 93.06 124 GLY A N 1
ATOM 912 C CA . GLY A 1 124 ? -4.716 8.262 -10.251 1.00 93.06 124 GLY A CA 1
ATOM 913 C C . GLY A 1 124 ? -4.306 8.912 -11.580 1.00 93.06 124 GLY A C 1
ATOM 914 O O . GLY A 1 124 ? -3.800 8.271 -12.500 1.00 93.06 124 GLY A O 1
ATOM 915 N N . ALA A 1 125 ? -4.564 10.220 -11.699 1.00 89.69 125 ALA A N 1
ATOM 916 C CA . ALA A 1 125 ? -4.239 10.993 -12.903 1.00 89.69 125 ALA A CA 1
ATOM 917 C C . ALA A 1 125 ? -2.723 11.119 -13.145 1.00 89.69 125 ALA A C 1
ATOM 919 O O . ALA A 1 125 ? -2.279 11.155 -14.294 1.00 89.69 125 ALA A O 1
ATOM 920 N N . ASP A 1 126 ? -1.944 11.169 -12.067 1.00 87.56 126 ASP A N 1
ATOM 921 C CA . ASP A 1 126 ? -0.492 11.057 -12.068 1.00 87.56 126 ASP A CA 1
ATOM 922 C C . ASP A 1 126 ? -0.032 10.239 -10.852 1.00 87.56 126 ASP A C 1
ATOM 924 O O . ASP A 1 126 ? -0.821 9.934 -9.962 1.00 87.56 126 ASP A O 1
ATOM 928 N N . SER A 1 127 ? 1.247 9.859 -10.838 1.00 94.31 127 SER A N 1
ATOM 929 C CA . SER A 1 127 ? 1.872 9.120 -9.733 1.00 94.31 127 SER A CA 1
ATOM 930 C C . SER A 1 127 ? 2.847 10.017 -8.961 1.00 94.31 127 SER A C 1
ATOM 932 O O . SER A 1 127 ? 3.940 9.575 -8.593 1.00 94.31 127 SER A O 1
ATOM 934 N N . ALA A 1 128 ? 2.525 11.305 -8.781 1.00 96.06 128 ALA A N 1
ATOM 935 C CA . ALA A 1 128 ? 3.441 12.254 -8.155 1.00 96.06 128 ALA A CA 1
ATOM 936 C C . ALA A 1 128 ? 3.868 11.786 -6.753 1.00 96.06 128 ALA A C 1
ATOM 938 O O . ALA A 1 128 ? 3.057 11.408 -5.908 1.00 96.06 128 ALA A O 1
ATOM 939 N N . GLY A 1 129 ? 5.180 11.792 -6.514 1.00 96.19 129 GLY A N 1
ATOM 940 C CA . GLY A 1 129 ? 5.751 11.316 -5.258 1.00 96.19 129 GLY A CA 1
ATOM 941 C C . GLY A 1 129 ? 5.817 9.792 -5.120 1.00 96.19 129 GLY A C 1
ATOM 942 O O . GLY A 1 129 ? 6.251 9.333 -4.070 1.00 96.19 129 GLY A O 1
ATOM 943 N N . TRP A 1 130 ? 5.489 9.003 -6.147 1.00 96.75 130 TRP A N 1
ATOM 944 C CA . TRP A 1 130 ? 5.515 7.538 -6.091 1.00 96.75 130 TRP A CA 1
ATOM 945 C C . TRP A 1 130 ? 6.478 6.908 -7.102 1.00 96.75 130 TRP A C 1
ATOM 947 O O . TRP A 1 130 ? 6.632 7.371 -8.231 1.00 96.75 130 TRP A O 1
ATOM 957 N N . VAL A 1 131 ? 7.097 5.794 -6.708 1.00 93.62 131 VAL A N 1
ATOM 958 C CA . VAL A 1 131 ? 7.911 4.935 -7.582 1.00 93.62 131 VAL A CA 1
ATOM 959 C C . VAL A 1 131 ? 7.334 3.526 -7.576 1.00 93.62 131 VAL A C 1
ATOM 961 O O . VAL A 1 131 ? 7.187 2.924 -6.516 1.00 93.62 131 VAL A O 1
ATOM 964 N N . ASN A 1 132 ? 7.041 2.968 -8.751 1.00 92.88 132 ASN A N 1
ATOM 965 C CA . ASN A 1 132 ? 6.663 1.560 -8.861 1.00 92.88 132 ASN A CA 1
ATOM 966 C C . ASN A 1 132 ? 7.923 0.683 -8.798 1.00 92.88 132 ASN A C 1
ATOM 968 O O . ASN A 1 132 ? 8.697 0.641 -9.751 1.00 92.88 132 ASN A O 1
ATOM 972 N N . LEU A 1 133 ? 8.111 -0.041 -7.697 1.00 90.50 133 LEU A N 1
ATOM 973 C CA . LEU A 1 133 ? 9.245 -0.939 -7.464 1.00 90.50 133 LEU A CA 1
ATOM 974 C C . LEU A 1 133 ? 9.244 -2.180 -8.366 1.00 90.50 133 LEU A C 1
ATOM 976 O O . LEU A 1 133 ? 10.279 -2.825 -8.513 1.00 90.50 133 LEU A O 1
ATOM 980 N N . LEU A 1 134 ? 8.093 -2.534 -8.944 1.00 87.06 134 LEU A N 1
ATOM 981 C CA . LEU A 1 134 ? 7.979 -3.634 -9.904 1.00 87.06 134 LEU A CA 1
ATOM 982 C C . LEU A 1 134 ? 8.136 -3.170 -11.353 1.00 87.06 134 LEU A C 1
ATOM 984 O O . LEU A 1 134 ? 8.360 -3.999 -12.237 1.00 87.06 134 LEU A O 1
ATOM 988 N N . ALA A 1 135 ? 8.024 -1.866 -11.615 1.00 82.69 135 ALA A N 1
ATOM 989 C CA . ALA A 1 135 ? 8.447 -1.329 -12.897 1.00 82.69 135 ALA A CA 1
ATOM 990 C C . ALA A 1 135 ? 9.971 -1.420 -12.961 1.00 82.69 135 ALA A C 1
ATOM 992 O O . ALA A 1 135 ? 10.632 -1.110 -11.979 1.00 82.69 135 ALA A O 1
ATOM 993 N N . ASP A 1 136 ? 10.526 -1.850 -14.097 1.00 69.56 136 ASP A N 1
ATOM 994 C CA . ASP A 1 136 ? 11.975 -1.922 -14.298 1.00 69.56 136 ASP A CA 1
ATOM 995 C C . ASP A 1 136 ? 12.592 -0.519 -14.129 1.00 69.56 136 ASP A C 1
ATOM 997 O O . ASP A 1 136 ? 12.516 0.290 -15.062 1.00 69.56 136 ASP A O 1
ATOM 1001 N N . PRO A 1 137 ? 13.189 -0.188 -12.964 1.00 62.00 137 PRO A N 1
ATOM 1002 C CA . PRO A 1 137 ? 13.545 1.191 -12.650 1.00 62.00 137 PRO A CA 1
ATOM 1003 C C . PRO A 1 137 ? 14.784 1.636 -13.431 1.00 62.00 137 PRO A C 1
ATOM 1005 O O . PRO A 1 137 ? 15.057 2.828 -13.548 1.00 62.00 137 PRO A O 1
ATOM 1008 N N . LEU A 1 138 ? 15.550 0.677 -13.958 1.00 59.34 138 LEU A N 1
ATOM 1009 C CA . LEU A 1 138 ? 16.843 0.904 -14.595 1.00 59.34 138 LEU A CA 1
ATOM 1010 C C . LEU A 1 138 ? 16.861 0.493 -16.070 1.00 59.34 138 LEU A C 1
ATOM 1012 O O . LEU A 1 138 ? 17.915 0.587 -16.698 1.00 59.34 138 LEU A O 1
ATOM 1016 N N . LYS A 1 139 ? 15.729 0.028 -16.627 1.00 66.19 139 LYS A N 1
ATOM 1017 C CA . LYS A 1 139 ? 15.704 -0.694 -17.916 1.00 66.19 139 LYS A CA 1
ATOM 1018 C C . LYS A 1 139 ? 16.765 -1.801 -17.938 1.00 66.19 139 LYS A C 1
ATOM 1020 O O . LYS A 1 139 ? 17.443 -2.012 -18.946 1.00 66.19 139 LYS A O 1
ATOM 1025 N N . LEU A 1 140 ? 16.979 -2.432 -16.782 1.00 61.84 140 LEU A N 1
ATOM 1026 C CA . LEU A 1 140 ? 18.017 -3.437 -16.592 1.00 61.84 140 LEU A CA 1
ATOM 1027 C C . LEU A 1 140 ? 17.702 -4.683 -17.420 1.00 61.84 140 LEU A C 1
ATOM 1029 O O . LEU A 1 140 ? 18.608 -5.416 -17.819 1.00 61.84 140 LEU A O 1
ATOM 1033 N N . PHE A 1 141 ? 16.416 -4.903 -17.692 1.00 73.00 141 PHE A N 1
ATOM 1034 C CA . PHE A 1 141 ? 15.926 -6.025 -18.458 1.00 73.00 141 PHE A CA 1
ATOM 1035 C C . PHE A 1 141 ? 15.378 -5.560 -19.805 1.00 73.00 141 PHE A C 1
ATOM 1037 O O . PHE A 1 141 ? 14.713 -4.534 -19.929 1.00 73.00 141 PHE A O 1
ATOM 1044 N N . LEU A 1 142 ? 15.633 -6.364 -20.834 1.00 82.00 142 LEU A N 1
ATOM 1045 C CA . LEU A 1 142 ? 14.989 -6.205 -22.133 1.00 82.00 142 LEU A CA 1
ATOM 1046 C C . LEU A 1 142 ? 13.571 -6.757 -22.051 1.00 82.00 142 LEU A C 1
ATOM 1048 O O . LEU A 1 142 ? 13.357 -7.877 -21.580 1.00 82.00 142 LEU A O 1
ATOM 1052 N N . TRP A 1 143 ? 12.597 -5.993 -22.525 1.00 79.31 143 TRP A N 1
ATOM 1053 C CA . TRP A 1 143 ? 11.205 -6.410 -22.486 1.00 79.31 143 TRP A CA 1
ATOM 1054 C C . TRP A 1 143 ? 10.835 -7.077 -23.805 1.00 79.31 143 TRP A C 1
ATOM 1056 O O . TRP A 1 143 ? 10.947 -6.479 -24.875 1.00 79.31 143 TRP A O 1
ATOM 1066 N N . GLN A 1 144 ? 10.312 -8.305 -23.742 1.00 85.00 144 GLN A N 1
ATOM 1067 C CA . GLN A 1 144 ? 9.960 -9.073 -24.944 1.00 85.00 144 GLN A CA 1
ATOM 1068 C C . GLN A 1 144 ? 9.006 -8.300 -25.869 1.00 85.00 144 GLN A C 1
ATOM 1070 O O . GLN A 1 144 ? 9.201 -8.286 -27.081 1.00 85.00 144 GLN A O 1
ATOM 1075 N N . LYS A 1 145 ? 8.024 -7.582 -25.304 1.00 85.19 145 LYS A N 1
ATOM 1076 C CA . LYS A 1 145 ? 7.067 -6.773 -26.079 1.00 85.19 145 LYS A CA 1
ATOM 1077 C C . LYS A 1 145 ? 7.708 -5.628 -26.870 1.00 85.19 145 LYS A C 1
ATOM 1079 O O . LYS A 1 145 ? 7.129 -5.168 -27.847 1.00 85.19 145 LYS A O 1
ATOM 1084 N N . ASN A 1 146 ? 8.886 -5.170 -26.451 1.00 85.88 146 ASN A N 1
ATOM 1085 C CA . ASN A 1 146 ? 9.593 -4.069 -27.091 1.00 85.88 146 ASN A CA 1
ATOM 1086 C C . ASN A 1 146 ? 10.462 -4.544 -28.260 1.00 85.88 146 ASN A C 1
ATOM 1088 O O . ASN A 1 146 ? 11.007 -3.696 -28.965 1.00 85.88 146 ASN A O 1
ATOM 1092 N N . ASN A 1 147 ? 10.608 -5.859 -28.480 1.00 88.38 147 ASN A N 1
ATOM 1093 C CA . ASN A 1 147 ? 11.410 -6.431 -29.566 1.00 88.38 147 ASN A CA 1
ATOM 1094 C C . ASN A 1 147 ? 12.797 -5.763 -29.700 1.00 88.38 147 ASN A C 1
ATOM 1096 O O . ASN A 1 147 ? 13.200 -5.366 -30.791 1.00 88.38 147 ASN A O 1
ATOM 1100 N N . LEU A 1 148 ? 13.517 -5.605 -28.579 1.00 89.25 148 LEU A N 1
ATOM 1101 C CA . LEU A 1 148 ? 14.858 -4.996 -28.491 1.00 89.25 148 LEU A CA 1
ATOM 1102 C C . LEU A 1 148 ? 14.928 -3.487 -28.797 1.00 89.25 148 LEU A C 1
ATOM 1104 O O . LEU A 1 148 ? 16.022 -2.917 -28.853 1.00 89.25 148 LEU A O 1
ATOM 1108 N N . SER A 1 149 ? 13.796 -2.805 -28.993 1.00 87.19 149 SER A N 1
ATOM 1109 C CA . SER A 1 149 ? 13.789 -1.349 -29.208 1.00 87.19 149 SER A CA 1
ATOM 1110 C C . SER A 1 149 ? 14.314 -0.564 -27.997 1.00 87.19 149 SER A C 1
ATOM 1112 O O . SER A 1 149 ? 14.873 0.522 -28.179 1.00 87.19 149 SER A O 1
ATOM 1114 N N . ASP A 1 150 ? 14.210 -1.159 -26.809 1.00 87.00 150 ASP A N 1
ATOM 1115 C CA . ASP A 1 150 ? 14.656 -0.703 -25.491 1.00 87.00 150 ASP A CA 1
ATOM 1116 C C . ASP A 1 150 ? 16.133 -0.994 -25.172 1.00 87.00 150 ASP A C 1
ATOM 1118 O O . ASP A 1 150 ? 16.649 -0.526 -24.152 1.00 87.00 150 ASP A O 1
ATOM 1122 N N . LEU A 1 151 ? 16.845 -1.688 -26.062 1.00 88.44 151 LEU A N 1
ATOM 1123 C CA . LEU A 1 151 ? 18.281 -1.913 -25.943 1.00 88.44 151 LEU A CA 1
ATOM 1124 C C . LEU A 1 151 ? 19.044 -0.580 -25.982 1.00 88.44 151 LEU A C 1
ATOM 1126 O O . LEU A 1 151 ? 19.033 0.121 -26.996 1.00 88.44 151 LEU A O 1
ATOM 1130 N N . GLN A 1 152 ? 19.731 -0.247 -24.886 1.00 83.88 152 GLN A N 1
ATOM 1131 C CA . GLN A 1 152 ? 20.412 1.045 -24.729 1.00 83.88 152 GLN A CA 1
ATOM 1132 C C . GLN A 1 152 ? 21.617 1.191 -25.669 1.00 83.88 152 GLN A C 1
ATOM 1134 O O . GLN A 1 152 ? 21.752 2.200 -26.355 1.00 83.88 152 GLN A O 1
ATOM 1139 N N . ASN A 1 153 ? 22.471 0.166 -25.755 1.00 87.94 153 ASN A N 1
ATOM 1140 C CA . ASN A 1 153 ? 23.674 0.198 -26.586 1.00 87.94 153 ASN A CA 1
ATOM 1141 C C . ASN A 1 153 ? 23.569 -0.781 -27.765 1.00 87.94 153 ASN A C 1
ATOM 1143 O O . ASN A 1 153 ? 24.166 -1.859 -27.778 1.00 87.94 153 ASN A O 1
ATOM 1147 N N . LYS A 1 154 ? 22.781 -0.389 -28.773 1.00 88.06 154 LYS A N 1
ATOM 1148 C CA . LYS A 1 154 ? 22.551 -1.193 -29.987 1.00 88.06 154 LYS A CA 1
ATOM 1149 C C . LYS A 1 154 ? 23.838 -1.443 -30.782 1.00 88.06 154 LYS A C 1
ATOM 1151 O O . LYS A 1 154 ? 23.935 -2.478 -31.429 1.00 88.06 154 LYS A O 1
ATOM 1156 N N . GLY A 1 155 ? 24.799 -0.513 -30.747 1.00 88.56 155 GLY A N 1
ATOM 1157 C CA . GLY A 1 155 ? 26.096 -0.643 -31.422 1.00 88.56 155 GLY A CA 1
ATOM 1158 C C . GLY A 1 155 ? 26.932 -1.769 -30.824 1.00 88.56 155 GLY A C 1
ATOM 1159 O O . GLY A 1 155 ? 27.153 -2.776 -31.485 1.00 88.56 155 GLY A O 1
ATOM 1160 N N . THR A 1 156 ? 27.268 -1.662 -29.537 1.00 90.38 156 THR A N 1
ATOM 1161 C CA . THR A 1 156 ? 28.045 -2.693 -28.833 1.00 90.38 156 THR A CA 1
ATOM 1162 C C . THR A 1 156 ? 27.348 -4.052 -28.835 1.00 90.38 156 THR A C 1
ATOM 1164 O O . THR A 1 156 ? 28.007 -5.081 -28.927 1.00 90.38 156 THR A O 1
ATOM 1167 N N . ALA A 1 157 ? 26.014 -4.091 -28.775 1.00 91.25 157 ALA A N 1
ATOM 1168 C CA . ALA A 1 157 ? 25.291 -5.354 -28.884 1.00 91.25 157 ALA A CA 1
ATOM 1169 C C . ALA A 1 157 ? 25.461 -6.024 -30.258 1.00 91.25 157 ALA A C 1
ATOM 1171 O O . ALA A 1 157 ? 25.659 -7.236 -30.313 1.00 91.25 157 ALA A O 1
ATOM 1172 N N . ARG A 1 158 ? 25.424 -5.257 -31.358 1.00 92.00 158 ARG A N 1
ATOM 1173 C CA . ARG A 1 158 ? 25.730 -5.775 -32.702 1.00 92.00 158 ARG A CA 1
ATOM 1174 C C . ARG A 1 158 ? 27.174 -6.258 -32.80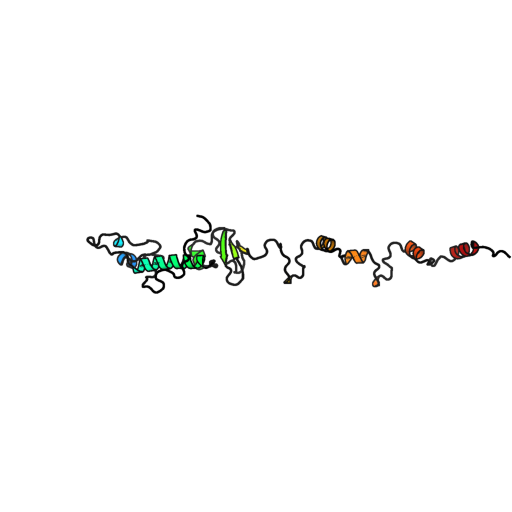0 1.00 92.00 158 ARG A C 1
ATOM 1176 O O . ARG A 1 158 ? 27.394 -7.342 -33.331 1.00 92.00 158 ARG A O 1
ATOM 1183 N N . ASP A 1 159 ? 28.115 -5.504 -32.232 1.00 90.81 159 ASP A N 1
ATOM 1184 C CA . ASP A 1 159 ? 29.536 -5.867 -32.217 1.00 90.81 159 ASP A CA 1
ATOM 1185 C C . ASP A 1 159 ? 29.769 -7.186 -31.461 1.00 90.81 159 ASP A C 1
ATOM 1187 O O . ASP A 1 159 ? 30.417 -8.093 -31.980 1.00 90.81 159 ASP A O 1
ATOM 1191 N N . ASN A 1 160 ? 29.169 -7.342 -30.276 1.00 91.25 160 ASN A N 1
ATOM 1192 C CA . ASN A 1 160 ? 29.252 -8.569 -29.475 1.00 91.25 160 ASN A CA 1
ATOM 1193 C C . ASN A 1 160 ? 28.643 -9.785 -30.188 1.00 91.25 160 ASN A C 1
ATOM 1195 O O . ASN A 1 160 ? 29.134 -10.901 -30.029 1.00 91.25 160 ASN A O 1
ATOM 1199 N N . LEU A 1 161 ? 27.578 -9.575 -30.968 1.00 93.56 161 LEU A N 1
ATOM 1200 C CA . LEU A 1 161 ? 26.951 -10.610 -31.796 1.00 93.56 161 LEU A CA 1
ATOM 1201 C C . LEU A 1 161 ? 27.651 -10.812 -33.146 1.00 93.56 161 LEU A C 1
ATOM 1203 O O . LEU A 1 161 ? 27.276 -11.718 -33.884 1.00 93.56 161 LEU A O 1
ATOM 1207 N N . GLN A 1 162 ? 28.650 -9.988 -33.469 1.00 92.88 162 GLN A N 1
ATOM 1208 C CA . GLN A 1 162 ? 29.376 -10.010 -34.739 1.00 92.88 162 GLN A CA 1
ATOM 1209 C C . GLN A 1 162 ? 28.458 -9.806 -35.964 1.00 92.88 162 GLN A C 1
ATOM 1211 O O . GLN A 1 162 ? 28.650 -10.423 -37.011 1.00 92.88 162 GLN A O 1
ATOM 1216 N N . VAL A 1 163 ? 27.456 -8.926 -35.844 1.00 91.62 163 VAL A N 1
ATOM 1217 C CA . VAL A 1 163 ? 26.509 -8.581 -36.922 1.00 91.62 163 VAL A CA 1
ATOM 1218 C C . VAL A 1 163 ? 26.757 -7.152 -37.411 1.00 91.62 163 VAL A C 1
ATOM 1220 O O . VAL A 1 163 ? 26.860 -6.229 -36.608 1.00 91.62 163 VAL A O 1
ATOM 1223 N N . TYR A 1 164 ? 26.794 -6.941 -38.729 1.00 88.88 164 TYR A N 1
ATOM 1224 C CA . TYR A 1 164 ? 26.935 -5.604 -39.321 1.00 88.88 164 TYR A CA 1
ATOM 1225 C C . TYR A 1 164 ? 25.605 -4.832 -39.350 1.00 88.88 164 TYR A C 1
ATOM 1227 O O . TYR A 1 164 ? 24.537 -5.414 -39.552 1.00 88.88 164 TYR A O 1
ATOM 1235 N N . SER A 1 165 ? 25.657 -3.508 -39.175 1.00 89.00 165 SER A N 1
ATOM 1236 C CA . SER A 1 165 ? 24.512 -2.627 -39.444 1.00 89.00 165 SER A CA 1
ATOM 1237 C C . SER A 1 165 ? 24.265 -2.460 -40.952 1.00 89.00 165 SER A C 1
ATOM 1239 O O . SER A 1 165 ? 25.126 -2.789 -41.772 1.00 89.00 165 SER A O 1
ATOM 1241 N N . GLN A 1 166 ? 23.093 -1.922 -41.317 1.00 87.75 166 GLN A N 1
ATOM 1242 C CA . GLN A 1 166 ? 22.790 -1.543 -42.706 1.00 87.75 166 GLN A CA 1
ATOM 1243 C C . GLN A 1 166 ? 23.818 -0.523 -43.213 1.00 87.75 166 GLN A C 1
ATOM 1245 O O . GLN A 1 166 ? 24.543 -0.823 -44.146 1.00 87.75 166 GLN A O 1
ATOM 1250 N N . GLU A 1 167 ? 24.022 0.576 -42.484 1.00 86.50 167 GLU A N 1
ATOM 1251 C CA . GLU A 1 167 ? 25.025 1.604 -42.806 1.00 86.50 167 GLU A CA 1
ATOM 1252 C C . GLU A 1 167 ? 26.450 1.040 -42.997 1.00 86.50 167 GLU A C 1
ATOM 1254 O O . GLU A 1 167 ? 27.144 1.392 -43.948 1.00 86.50 167 GLU A O 1
ATOM 1259 N N . GLN A 1 168 ? 26.892 0.117 -42.133 1.00 87.06 168 GLN A N 1
ATOM 1260 C CA . GLN A 1 168 ? 28.206 -0.528 -42.269 1.00 87.06 168 GLN A CA 1
ATOM 1261 C C . GLN A 1 168 ? 28.295 -1.420 -43.513 1.00 87.06 168 GLN A C 1
ATOM 1263 O O . GLN A 1 168 ? 29.365 -1.558 -44.103 1.00 87.06 168 GLN A O 1
ATOM 1268 N N . THR A 1 169 ? 27.186 -2.056 -43.886 1.00 87.25 169 THR A N 1
ATOM 1269 C CA . THR A 1 169 ? 27.092 -2.908 -45.075 1.00 87.25 169 THR A CA 1
ATOM 1270 C C . THR A 1 169 ? 27.078 -2.050 -46.338 1.00 87.25 169 THR A C 1
ATOM 1272 O O . THR A 1 169 ? 27.829 -2.343 -47.267 1.00 87.25 169 THR A O 1
ATOM 1275 N N . ASP A 1 170 ? 26.318 -0.957 -46.334 1.00 86.75 170 ASP A N 1
ATOM 1276 C CA . ASP A 1 170 ? 26.182 -0.020 -47.453 1.00 86.75 170 ASP A CA 1
ATOM 1277 C C . ASP A 1 170 ? 27.514 0.665 -47.796 1.00 86.75 170 ASP A C 1
ATOM 1279 O O . ASP A 1 170 ? 27.801 0.921 -48.959 1.00 86.75 170 ASP A O 1
ATOM 1283 N N . LEU A 1 171 ? 28.378 0.901 -46.803 1.00 85.25 171 LEU A N 1
ATOM 1284 C CA . LEU A 1 171 ? 29.736 1.410 -47.032 1.00 85.25 171 LEU A CA 1
ATOM 1285 C C . LEU A 1 171 ? 30.718 0.345 -47.546 1.00 85.25 171 LEU A C 1
ATOM 1287 O O . LEU A 1 171 ? 31.751 0.684 -48.125 1.00 85.25 171 LEU A O 1
ATOM 1291 N N . LYS A 1 172 ? 30.453 -0.939 -47.283 1.00 87.75 172 LYS A N 1
ATOM 1292 C CA . LYS A 1 172 ? 31.388 -2.038 -47.570 1.00 87.75 172 LYS A CA 1
ATOM 1293 C C . LYS A 1 172 ? 31.131 -2.708 -48.917 1.00 87.75 172 LYS A C 1
ATOM 1295 O O . LYS A 1 172 ? 32.063 -3.276 -49.490 1.00 87.75 172 LYS A O 1
ATOM 1300 N N . TYR A 1 173 ? 29.897 -2.678 -49.408 1.00 90.50 173 TYR A N 1
ATOM 1301 C CA . TYR A 1 173 ? 29.486 -3.377 -50.623 1.00 90.50 173 TYR A CA 1
ATOM 1302 C C . TYR A 1 173 ? 28.887 -2.420 -51.649 1.00 90.50 173 TYR A C 1
ATOM 1304 O O . TYR A 1 173 ? 28.274 -1.425 -51.292 1.00 90.50 173 TYR A O 1
ATOM 1312 N N . LEU A 1 174 ? 29.039 -2.762 -52.931 1.00 92.38 174 LEU A N 1
ATOM 1313 C CA . LEU A 1 174 ? 28.441 -1.997 -54.023 1.00 92.38 174 LEU A CA 1
ATOM 1314 C C . LEU A 1 174 ? 26.923 -2.207 -54.062 1.00 92.38 174 LEU A C 1
ATOM 1316 O O . LEU A 1 174 ? 26.439 -3.347 -54.097 1.00 92.38 174 LEU A O 1
ATOM 1320 N N . ALA A 1 175 ? 26.184 -1.109 -54.108 1.00 91.00 175 ALA A N 1
ATOM 1321 C CA . ALA A 1 175 ? 24.740 -1.079 -54.197 1.00 91.00 175 ALA A CA 1
ATOM 1322 C C . ALA A 1 175 ? 24.284 -1.275 -55.654 1.00 91.00 175 ALA A C 1
ATOM 1324 O O . ALA A 1 175 ? 24.763 -0.640 -56.596 1.00 91.00 175 ALA A O 1
ATOM 1325 N N . LYS A 1 176 ? 23.341 -2.199 -55.872 1.00 92.62 176 LYS A N 1
ATOM 1326 C CA . LYS A 1 176 ? 22.906 -2.585 -57.229 1.00 92.62 176 LYS A CA 1
ATOM 1327 C C . LYS A 1 176 ? 22.201 -1.446 -57.968 1.00 92.62 176 LYS A C 1
ATOM 1329 O O . LYS A 1 176 ? 22.400 -1.278 -59.165 1.00 92.62 176 LYS A O 1
ATOM 1334 N N . ASP A 1 177 ? 21.386 -0.678 -57.259 1.00 93.38 177 ASP A N 1
ATOM 1335 C CA . ASP A 1 177 ? 20.644 0.481 -57.765 1.00 93.38 177 ASP A CA 1
ATOM 1336 C C . ASP A 1 177 ? 21.554 1.673 -58.102 1.00 93.38 177 ASP A C 1
ATOM 1338 O O . ASP A 1 177 ? 21.211 2.488 -58.958 1.00 93.38 177 ASP A O 1
ATOM 1342 N N . GLN A 1 178 ? 22.750 1.731 -57.512 1.00 93.56 178 GLN A N 1
ATOM 1343 C CA . GLN A 1 178 ? 23.776 2.721 -57.844 1.00 93.56 178 GLN A CA 1
ATOM 1344 C C . GLN A 1 178 ? 24.493 2.418 -59.163 1.00 93.56 178 GLN A C 1
ATOM 1346 O O . GLN A 1 178 ? 25.156 3.293 -59.717 1.00 93.56 178 GLN A O 1
ATOM 1351 N N . ASN A 1 179 ? 24.341 1.206 -59.713 1.00 94.44 179 ASN A N 1
ATOM 1352 C CA . ASN A 1 179 ? 24.919 0.810 -61.000 1.00 94.44 179 ASN A CA 1
ATOM 1353 C C . ASN A 1 179 ? 26.429 1.136 -61.111 1.00 94.44 179 ASN A C 1
ATOM 1355 O O . ASN A 1 179 ? 26.915 1.541 -62.168 1.00 94.44 179 ASN A O 1
ATOM 1359 N N . GLY A 1 180 ? 27.180 0.986 -60.012 1.00 92.81 180 GLY A N 1
ATOM 1360 C CA . GLY A 1 180 ? 28.621 1.252 -59.953 1.00 92.81 180 GLY A CA 1
ATOM 1361 C C . GLY A 1 180 ? 29.015 2.731 -59.834 1.00 92.81 180 GLY A C 1
ATOM 1362 O O . GLY A 1 180 ? 30.205 3.057 -59.911 1.00 92.81 180 GLY A O 1
ATOM 1363 N N . SER A 1 181 ? 28.059 3.648 -59.640 1.00 93.81 181 SER A N 1
ATOM 1364 C CA . SER A 1 181 ? 28.349 5.057 -59.330 1.00 93.81 181 SER A CA 1
ATOM 1365 C C . SER A 1 181 ? 29.125 5.207 -58.010 1.00 93.81 181 SER A C 1
ATOM 1367 O O . SER A 1 181 ? 29.965 6.100 -57.881 1.00 93.81 181 SER A O 1
ATOM 1369 N N . ASP A 1 182 ? 28.911 4.272 -57.092 1.00 93.12 182 ASP A N 1
ATOM 1370 C CA . ASP A 1 182 ? 29.446 4.142 -55.740 1.00 93.12 182 ASP A CA 1
ATOM 1371 C C . ASP A 1 182 ? 30.815 3.451 -55.668 1.00 93.12 182 ASP A C 1
ATOM 1373 O O . ASP A 1 182 ? 31.397 3.343 -54.593 1.00 93.12 182 ASP A O 1
ATOM 1377 N N . ILE A 1 183 ? 31.385 3.034 -56.803 1.00 93.00 183 ILE A N 1
ATOM 1378 C CA . ILE A 1 183 ? 32.768 2.549 -56.855 1.00 93.00 183 ILE A CA 1
ATOM 1379 C C . ILE A 1 183 ? 33.708 3.704 -56.451 1.00 93.00 183 ILE A C 1
ATOM 1381 O O . ILE A 1 183 ? 33.758 4.701 -57.194 1.00 93.00 183 ILE A O 1
ATOM 1385 N N . PRO A 1 184 ? 34.482 3.579 -55.346 1.00 92.00 184 PRO A N 1
ATOM 1386 C CA . PRO A 1 184 ? 35.342 4.661 -54.858 1.00 92.00 184 PRO A CA 1
ATOM 1387 C C . PRO A 1 184 ? 36.459 5.004 -55.848 1.00 92.00 184 PRO A C 1
ATOM 1389 O O . PRO A 1 184 ? 36.646 6.162 -56.203 1.00 92.00 184 PRO A O 1
ATOM 1392 N N . GLU A 1 185 ? 37.134 3.977 -56.376 1.00 92.94 185 GLU A N 1
ATOM 1393 C CA . GLU A 1 185 ? 38.268 4.109 -57.298 1.00 92.94 185 GLU A CA 1
ATOM 1394 C C . GLU A 1 185 ? 37.961 3.446 -58.644 1.00 92.94 185 GLU A C 1
ATOM 1396 O O . GLU A 1 185 ? 38.446 2.358 -58.965 1.00 92.94 185 GLU A O 1
ATOM 1401 N N . LYS A 1 186 ? 37.124 4.104 -59.455 1.00 90.38 186 LYS A N 1
ATOM 1402 C CA . LYS A 1 186 ? 36.707 3.599 -60.778 1.00 90.38 186 LYS A CA 1
ATOM 1403 C C . LYS A 1 186 ? 37.888 3.248 -61.699 1.00 90.38 186 LYS A C 1
ATOM 1405 O O . LYS A 1 186 ? 37.828 2.186 -62.320 1.00 90.38 186 LYS A O 1
ATOM 1410 N N . PRO A 1 187 ? 38.972 4.053 -61.790 1.00 86.88 187 PRO A N 1
ATOM 1411 C CA . PRO A 1 187 ? 40.123 3.696 -62.622 1.00 86.88 187 PRO A CA 1
ATOM 1412 C C . PRO A 1 187 ? 40.800 2.393 -62.178 1.00 86.88 187 PRO A C 1
ATOM 1414 O O . PRO A 1 187 ? 41.098 1.540 -63.015 1.00 86.88 187 PRO A O 1
ATOM 1417 N N . LEU A 1 188 ? 40.989 2.209 -60.866 1.00 89.50 188 LEU A N 1
ATOM 1418 C CA . LEU A 1 188 ? 41.565 0.986 -60.304 1.00 89.50 188 LEU A CA 1
ATOM 1419 C C . LEU A 1 188 ? 40.632 -0.215 -60.506 1.00 89.50 188 LEU A C 1
ATOM 1421 O O . LEU A 1 188 ? 41.091 -1.302 -60.845 1.00 89.50 188 LEU A O 1
A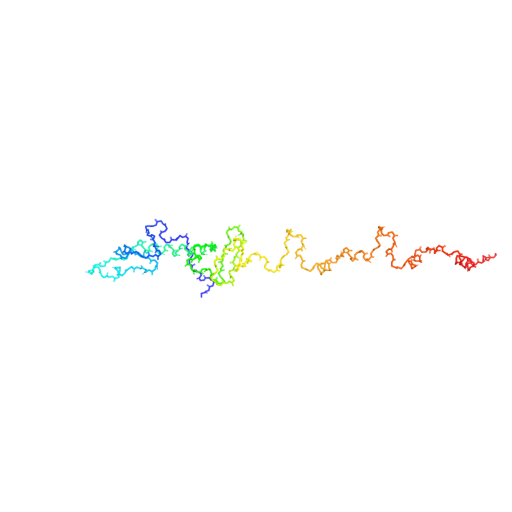TOM 1425 N N . PHE A 1 189 ? 39.319 -0.021 -60.356 1.00 92.12 189 PHE A N 1
ATOM 1426 C CA . PHE A 1 189 ? 38.326 -1.059 -60.630 1.00 92.12 189 PHE A CA 1
ATOM 1427 C C . PHE A 1 189 ? 38.409 -1.553 -62.082 1.00 92.12 189 PHE A C 1
ATOM 1429 O O . PHE A 1 189 ? 38.513 -2.758 -62.303 1.00 92.12 189 PHE A O 1
ATOM 1436 N N . VAL A 1 190 ? 38.446 -0.638 -63.060 1.00 87.56 190 VAL A N 1
ATOM 1437 C CA . VAL A 1 190 ? 38.599 -0.953 -64.496 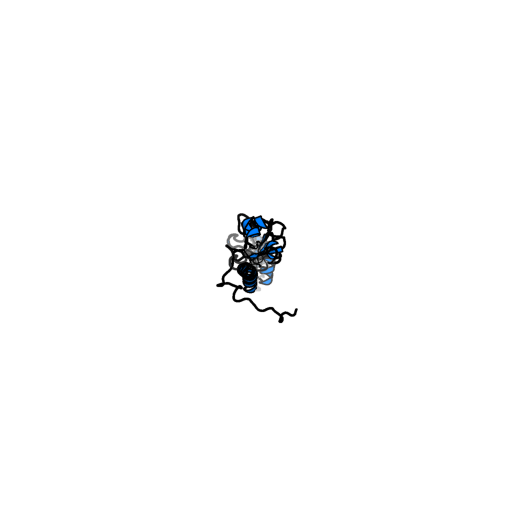1.00 87.56 190 VAL A CA 1
ATOM 1438 C C . VAL A 1 190 ? 39.892 -1.735 -64.762 1.00 87.56 190 VAL A C 1
ATOM 1440 O O . VAL A 1 190 ? 39.868 -2.731 -65.486 1.00 87.56 190 VAL A O 1
ATOM 1443 N N . GLN A 1 191 ? 41.003 -1.335 -64.133 1.00 85.75 191 GLN A N 1
ATOM 1444 C CA . GLN A 1 191 ? 42.276 -2.055 -64.215 1.00 85.75 191 GLN A CA 1
ATOM 1445 C C . GLN A 1 191 ? 42.175 -3.480 -63.644 1.00 85.75 191 GLN A C 1
ATOM 1447 O O . GLN A 1 191 ? 42.643 -4.421 -64.286 1.00 85.75 191 GLN A O 1
ATOM 1452 N N . ASN A 1 192 ? 41.558 -3.647 -62.470 1.00 89.75 192 ASN A N 1
ATOM 1453 C CA . ASN A 1 192 ? 41.438 -4.936 -61.781 1.00 89.75 192 ASN A CA 1
ATOM 1454 C C . ASN A 1 192 ? 40.578 -5.948 -62.551 1.00 89.75 192 ASN A C 1
ATOM 1456 O O . ASN A 1 192 ? 40.865 -7.142 -62.506 1.00 89.75 192 ASN A O 1
ATOM 1460 N N . ILE A 1 193 ? 39.557 -5.488 -63.283 1.00 92.69 193 ILE A N 1
ATOM 1461 C CA . ILE A 1 193 ? 38.717 -6.359 -64.124 1.00 92.69 193 ILE A CA 1
ATOM 1462 C C . ILE A 1 193 ? 39.304 -6.608 -65.525 1.00 92.69 193 ILE A C 1
ATOM 1464 O O . ILE A 1 193 ? 38.691 -7.307 -66.328 1.00 92.69 193 ILE A O 1
ATOM 1468 N N . GLY A 1 194 ? 40.465 -6.030 -65.851 1.00 85.12 194 GLY A N 1
ATOM 1469 C CA . GLY A 1 194 ? 41.103 -6.177 -67.164 1.00 85.12 194 GLY A CA 1
ATOM 1470 C C . GLY A 1 194 ? 40.396 -5.433 -68.305 1.00 85.12 194 GLY A C 1
ATOM 1471 O O . GLY A 1 194 ? 40.677 -5.705 -69.473 1.00 85.12 194 GLY A O 1
ATOM 1472 N N . ALA A 1 195 ? 39.498 -4.497 -67.989 1.00 83.69 195 ALA A N 1
ATOM 1473 C CA . ALA A 1 195 ? 38.849 -3.648 -68.980 1.00 83.69 195 ALA A CA 1
ATOM 1474 C C . ALA A 1 195 ? 39.779 -2.495 -69.394 1.00 83.69 195 ALA A C 1
ATOM 1476 O O . ALA A 1 195 ? 40.603 -2.013 -68.617 1.00 83.69 195 ALA A O 1
ATOM 1477 N N . LEU A 1 196 ? 39.656 -2.041 -70.641 1.00 70.62 196 LEU A N 1
ATOM 1478 C CA . LEU A 1 196 ? 40.411 -0.899 -71.155 1.00 70.62 196 LEU A CA 1
ATOM 1479 C C . LEU A 1 196 ? 39.540 0.364 -71.091 1.00 70.62 196 LEU A C 1
ATOM 1481 O O . LEU A 1 196 ? 38.348 0.285 -71.396 1.00 70.62 196 LEU A O 1
ATOM 1485 N N . PRO A 1 197 ? 40.098 1.534 -70.726 1.00 68.00 197 PRO A N 1
ATOM 1486 C CA . PRO A 1 197 ? 39.354 2.786 -70.799 1.00 68.00 197 PRO A CA 1
ATOM 1487 C C . PRO A 1 197 ? 38.915 3.040 -72.248 1.00 68.00 197 PRO A C 1
ATOM 1489 O O . PRO A 1 197 ? 39.658 2.731 -73.178 1.00 68.00 197 PRO A O 1
ATOM 1492 N N . ALA A 1 198 ? 37.737 3.639 -72.450 1.00 65.56 198 ALA A N 1
ATOM 1493 C CA . ALA A 1 198 ? 37.178 3.918 -73.782 1.00 65.56 198 ALA A CA 1
ATOM 1494 C C . ALA A 1 198 ? 38.116 4.757 -74.681 1.00 65.56 198 ALA A C 1
ATOM 1496 O O . ALA A 1 198 ? 38.059 4.678 -75.903 1.00 65.56 198 ALA A O 1
ATOM 1497 N N . ASN A 1 199 ? 39.047 5.492 -74.069 1.00 61.94 199 ASN A N 1
ATOM 1498 C CA . ASN A 1 199 ? 40.058 6.321 -74.730 1.00 61.94 199 ASN A CA 1
ATOM 1499 C C . ASN A 1 199 ? 41.328 5.511 -75.109 1.00 61.94 199 ASN A C 1
ATOM 1501 O O . ASN A 1 199 ? 42.338 6.072 -75.530 1.00 61.94 199 ASN A O 1
ATOM 1505 N N . GLY A 1 200 ? 41.322 4.193 -74.877 1.00 56.69 200 GLY A N 1
ATOM 1506 C CA . GLY A 1 200 ? 42.483 3.299 -74.846 1.00 56.69 200 GLY A CA 1
ATOM 1507 C C . GLY A 1 200 ? 42.967 2.755 -76.191 1.00 56.69 200 GLY A C 1
ATOM 1508 O O . GLY A 1 200 ? 43.824 1.867 -76.199 1.00 56.69 200 GLY A O 1
ATOM 1509 N N . THR A 1 201 ? 42.495 3.279 -77.324 1.00 55.12 201 THR A N 1
ATOM 1510 C CA . THR A 1 201 ? 43.004 2.898 -78.655 1.00 55.12 201 THR A CA 1
ATOM 1511 C C . THR A 1 201 ? 44.508 3.163 -78.810 1.00 55.12 201 THR A C 1
ATOM 1513 O O . THR A 1 201 ? 45.180 2.419 -79.518 1.00 55.12 201 THR A O 1
ATOM 1516 N N . ALA A 1 202 ? 45.084 4.128 -78.081 1.00 54.56 202 ALA A N 1
ATOM 1517 C CA . ALA A 1 202 ? 46.523 4.413 -78.144 1.00 54.56 202 ALA A CA 1
ATOM 1518 C C . ALA A 1 202 ? 47.405 3.405 -77.372 1.00 54.56 202 ALA A C 1
ATOM 1520 O O . ALA A 1 202 ? 48.527 3.116 -77.784 1.00 54.56 202 ALA A O 1
ATOM 1521 N N . VAL A 1 203 ? 46.919 2.827 -76.265 1.00 55.97 203 VAL A N 1
ATOM 1522 C CA . VAL A 1 203 ? 47.730 1.915 -75.429 1.00 55.97 203 VAL A CA 1
ATOM 1523 C C . VAL A 1 203 ? 47.643 0.467 -75.925 1.00 55.97 203 VAL A C 1
ATOM 1525 O O . VAL A 1 203 ? 48.619 -0.279 -75.818 1.00 55.97 203 VAL A O 1
ATOM 1528 N N . ALA A 1 204 ? 46.519 0.075 -76.536 1.00 54.16 204 ALA A N 1
ATOM 1529 C CA . ALA A 1 204 ? 46.372 -1.232 -77.181 1.00 54.16 204 ALA A CA 1
ATOM 1530 C C . ALA A 1 204 ? 47.334 -1.404 -78.372 1.00 54.16 204 ALA A C 1
ATOM 1532 O O . ALA A 1 204 ? 47.943 -2.464 -78.508 1.00 54.16 204 ALA A O 1
ATOM 1533 N N . ALA A 1 205 ? 47.558 -0.347 -79.164 1.00 52.56 205 ALA A N 1
ATOM 1534 C CA . ALA A 1 205 ? 48.544 -0.361 -80.246 1.00 52.56 205 ALA A CA 1
ATOM 1535 C C . ALA A 1 205 ? 49.973 -0.617 -79.724 1.00 52.56 205 ALA A C 1
ATOM 1537 O O . ALA A 1 205 ? 50.690 -1.455 -80.267 1.00 52.56 205 ALA A O 1
ATOM 15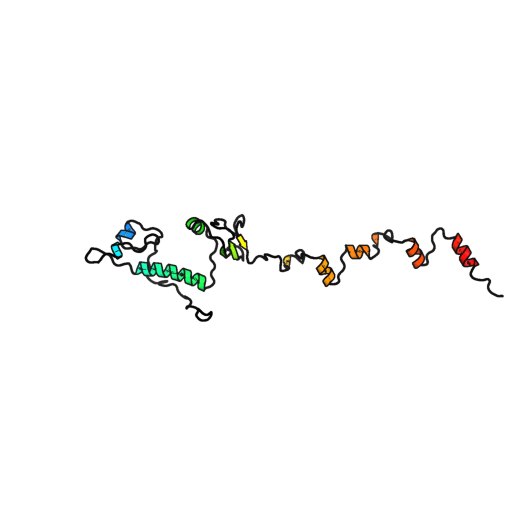38 N N . ASN A 1 206 ? 50.359 0.007 -78.604 1.00 52.22 206 ASN A N 1
ATOM 1539 C CA . ASN A 1 206 ? 51.695 -0.173 -78.018 1.00 52.22 206 ASN A CA 1
ATOM 1540 C C . ASN A 1 206 ? 51.889 -1.518 -77.293 1.00 52.22 206 ASN A C 1
ATOM 1542 O O . ASN A 1 206 ? 53.006 -2.039 -77.247 1.00 52.22 206 ASN A O 1
ATOM 1546 N N . ARG A 1 207 ? 50.829 -2.121 -76.739 1.00 55.19 207 ARG A N 1
ATOM 1547 C CA . ARG A 1 207 ? 50.915 -3.454 -76.110 1.00 55.19 207 ARG A CA 1
ATOM 1548 C C . ARG A 1 207 ? 50.838 -4.607 -77.114 1.00 55.19 207 ARG A C 1
ATOM 1550 O O . ARG A 1 207 ? 51.424 -5.653 -76.852 1.00 55.19 207 ARG A O 1
ATOM 1557 N N . LEU A 1 208 ? 50.180 -4.415 -78.259 1.00 52.94 208 LEU A N 1
ATOM 1558 C CA . LEU A 1 208 ? 50.200 -5.387 -79.356 1.00 52.94 208 LEU A CA 1
ATOM 1559 C C . LEU A 1 208 ? 51.538 -5.345 -80.116 1.00 52.94 208 LEU A C 1
ATOM 1561 O O . LEU A 1 208 ? 52.084 -6.394 -80.433 1.00 52.94 208 LEU A O 1
ATOM 1565 N N . ALA A 1 209 ? 52.121 -4.155 -80.310 1.00 54.25 209 ALA A N 1
ATOM 1566 C CA . ALA A 1 209 ? 53.425 -3.996 -80.965 1.00 54.25 209 ALA A CA 1
ATOM 1567 C C . ALA A 1 209 ? 54.618 -4.526 -80.140 1.00 54.25 209 ALA A C 1
ATOM 1569 O O . ALA A 1 209 ? 55.643 -4.891 -80.709 1.00 54.25 209 ALA A O 1
ATOM 1570 N N . SER A 1 210 ? 54.506 -4.588 -78.807 1.00 56.03 210 SER A N 1
ATOM 1571 C CA . SER A 1 210 ? 55.588 -5.051 -77.917 1.00 56.03 210 SER A CA 1
ATOM 1572 C C . SER A 1 210 ? 55.566 -6.556 -77.619 1.00 56.03 210 SER A C 1
ATOM 1574 O O . SER A 1 210 ? 56.514 -7.075 -77.031 1.00 56.03 210 SER A O 1
ATOM 1576 N N . ARG A 1 211 ? 54.536 -7.290 -78.063 1.00 55.84 211 ARG A N 1
ATOM 1577 C CA . ARG A 1 211 ? 54.493 -8.760 -78.013 1.00 55.84 211 ARG A CA 1
ATOM 1578 C C . ARG A 1 211 ? 54.905 -9.372 -79.352 1.00 55.84 211 ARG A C 1
ATOM 1580 O O . ARG A 1 211 ? 54.089 -9.981 -80.023 1.00 55.84 211 ARG A O 1
ATOM 1587 N N . GLY A 1 212 ? 56.189 -9.219 -79.676 1.00 48.97 212 GLY A N 1
ATOM 1588 C CA . GLY A 1 212 ? 56.969 -10.153 -80.493 1.00 48.97 212 GLY A CA 1
ATOM 1589 C C . GLY A 1 212 ? 56.536 -10.358 -81.947 1.00 48.97 212 GLY A C 1
ATOM 1590 O O . GLY A 1 212 ? 55.528 -10.994 -82.238 1.00 48.97 212 GLY A O 1
ATOM 1591 N N . ALA A 1 213 ? 57.416 -9.966 -82.869 1.00 53.91 213 ALA A N 1
ATOM 1592 C CA . ALA A 1 213 ? 57.581 -10.731 -84.096 1.00 53.91 213 ALA A CA 1
ATOM 1593 C C . ALA A 1 213 ? 57.718 -12.222 -83.730 1.00 53.91 213 ALA A C 1
ATOM 1595 O O . ALA A 1 213 ? 58.544 -12.584 -82.888 1.00 53.91 213 ALA A O 1
ATOM 1596 N N . LEU A 1 214 ? 56.879 -13.064 -84.332 1.00 53.31 214 LEU A N 1
ATOM 1597 C CA . LEU A 1 214 ? 57.062 -14.512 -84.312 1.00 53.31 214 LEU A CA 1
ATOM 1598 C C . LEU A 1 214 ? 58.431 -14.810 -84.948 1.00 53.31 214 LEU A C 1
ATOM 1600 O O . LEU A 1 214 ? 58.699 -14.275 -86.028 1.00 53.31 214 LEU A O 1
ATOM 1604 N N . PRO A 1 215 ? 59.316 -15.599 -84.312 1.00 51.03 215 PRO A N 1
ATOM 1605 C CA . PRO A 1 215 ? 60.504 -16.073 -85.004 1.00 51.03 215 PRO A CA 1
ATOM 1606 C C . PRO A 1 215 ? 60.056 -16.941 -86.188 1.00 51.03 215 PRO A C 1
ATOM 1608 O O . PRO A 1 215 ? 59.092 -17.700 -86.063 1.00 51.03 215 PRO A O 1
ATOM 1611 N N . ALA A 1 216 ? 60.716 -16.739 -87.331 1.00 54.25 216 ALA A N 1
ATOM 1612 C CA . ALA A 1 216 ? 60.459 -17.446 -88.584 1.00 54.25 216 ALA A CA 1
ATOM 1613 C C . ALA A 1 216 ? 60.641 -18.965 -88.456 1.00 54.25 216 ALA A C 1
ATOM 1615 O O . ALA A 1 216 ? 61.524 -19.386 -87.672 1.00 54.25 216 ALA A O 1
#

Organism: NCBI:txid2564937